Protein AF-A0A418KV05-F1 (afdb_monomer_lite)

Structure (mmCIF, N/CA/C/O backbone):
data_AF-A0A418KV05-F1
#
_entry.id   AF-A0A418KV05-F1
#
loop_
_atom_site.group_PDB
_atom_site.id
_atom_site.type_symbol
_atom_site.label_atom_id
_atom_site.label_alt_id
_atom_site.label_comp_id
_atom_site.label_asym_id
_atom_site.label_entity_id
_atom_site.label_seq_id
_atom_site.pdbx_PDB_ins_code
_atom_site.Cartn_x
_atom_site.Cartn_y
_atom_site.Cartn_z
_atom_site.occupancy
_atom_site.B_iso_or_equiv
_atom_site.auth_seq_id
_atom_site.auth_comp_id
_atom_site.auth_asym_id
_atom_site.auth_atom_id
_atom_site.pdbx_PDB_model_num
ATOM 1 N N . MET A 1 1 ? 29.800 4.108 -4.819 1.00 84.62 1 MET A N 1
ATOM 2 C CA . MET A 1 1 ? 28.382 4.478 -5.037 1.00 84.62 1 MET A CA 1
ATOM 3 C C . MET A 1 1 ? 27.829 5.097 -3.770 1.00 84.62 1 MET A C 1
ATOM 5 O O . MET A 1 1 ? 28.136 4.601 -2.691 1.00 84.62 1 MET A O 1
ATOM 9 N N . ILE A 1 2 ? 27.015 6.135 -3.916 1.00 89.31 2 ILE A N 1
ATOM 10 C CA . ILE A 1 2 ? 26.279 6.807 -2.840 1.00 89.31 2 ILE A CA 1
ATOM 11 C C . ILE A 1 2 ? 24.798 6.871 -3.204 1.00 89.31 2 ILE A C 1
ATOM 13 O O . ILE A 1 2 ? 24.457 6.965 -4.382 1.00 89.31 2 ILE A O 1
ATOM 17 N N . GLU A 1 3 ? 23.938 6.804 -2.195 1.00 90.06 3 GLU A N 1
ATOM 18 C CA . GLU A 1 3 ? 22.510 7.067 -2.353 1.00 90.06 3 GLU A CA 1
ATOM 19 C C . GLU A 1 3 ? 22.266 8.573 -2.437 1.00 90.06 3 GLU A C 1
ATOM 21 O O . GLU A 1 3 ? 22.828 9.343 -1.653 1.00 90.06 3 GLU A O 1
ATOM 26 N N . VAL A 1 4 ? 21.439 8.983 -3.394 1.00 88.75 4 VAL A N 1
ATOM 27 C CA . VAL A 1 4 ? 21.067 10.380 -3.616 1.00 88.75 4 VAL A CA 1
ATOM 28 C C . VAL A 1 4 ? 19.569 10.488 -3.923 1.00 88.75 4 VAL A C 1
ATOM 30 O O . VAL A 1 4 ? 18.970 9.518 -4.394 1.00 88.75 4 VAL A O 1
ATOM 33 N N . PRO A 1 5 ? 18.938 11.651 -3.689 1.00 87.44 5 PRO A N 1
ATOM 34 C CA . PRO A 1 5 ? 17.568 11.886 -4.137 1.00 87.44 5 PRO A CA 1
ATOM 35 C C . PRO A 1 5 ? 17.449 11.842 -5.672 1.00 87.44 5 PRO A C 1
ATOM 37 O O . PRO A 1 5 ? 18.425 12.053 -6.391 1.00 87.44 5 PRO A O 1
ATOM 40 N N . TRP A 1 6 ? 16.243 11.598 -6.195 1.00 87.31 6 TRP A N 1
ATOM 41 C CA . TRP A 1 6 ? 15.998 11.458 -7.642 1.00 87.31 6 TRP A CA 1
ATOM 42 C C . TRP A 1 6 ? 16.284 12.726 -8.460 1.00 87.31 6 TRP A C 1
ATOM 44 O O . TRP A 1 6 ? 16.585 12.638 -9.650 1.00 87.31 6 TRP A O 1
ATOM 54 N N . ASP A 1 7 ? 16.213 13.906 -7.844 1.00 87.88 7 ASP A N 1
ATOM 55 C CA . ASP A 1 7 ? 16.559 15.181 -8.486 1.00 87.88 7 ASP A CA 1
ATOM 56 C C . ASP A 1 7 ? 18.079 15.393 -8.635 1.00 87.88 7 ASP A C 1
ATOM 58 O O . ASP A 1 7 ? 18.511 16.295 -9.352 1.00 87.88 7 ASP A O 1
ATOM 62 N N . ALA A 1 8 ? 18.893 14.523 -8.030 1.00 89.81 8 ALA A N 1
ATOM 63 C CA . ALA A 1 8 ? 20.347 14.507 -8.138 1.00 89.81 8 ALA A CA 1
ATOM 64 C C . ALA A 1 8 ? 20.861 13.493 -9.182 1.00 89.81 8 ALA A C 1
ATOM 66 O O . ALA A 1 8 ? 22.011 13.049 -9.111 1.00 89.81 8 ALA A O 1
ATOM 67 N N . TYR A 1 9 ? 20.028 13.110 -10.160 1.00 90.25 9 TYR A N 1
ATOM 68 C CA . TYR A 1 9 ? 20.453 12.243 -11.261 1.00 90.25 9 TYR A CA 1
ATOM 69 C C . TYR A 1 9 ? 21.649 12.861 -12.017 1.00 90.25 9 TYR A C 1
ATOM 71 O O . TYR A 1 9 ? 21.607 14.035 -12.391 1.00 90.25 9 TYR A O 1
ATOM 79 N N . PRO A 1 10 ? 22.735 12.105 -12.278 1.00 88.19 10 PRO A N 1
ATOM 80 C CA . PRO A 1 10 ? 24.029 12.675 -12.662 1.00 88.19 10 PRO A CA 1
ATOM 81 C C . PRO A 1 10 ? 24.119 13.021 -14.156 1.00 88.19 10 PRO A C 1
ATOM 83 O O . PRO A 1 10 ? 25.196 13.340 -14.669 1.00 88.19 10 PRO A O 1
ATOM 86 N N . VAL A 1 11 ? 23.011 12.907 -14.892 1.00 86.69 11 VAL A N 1
ATOM 87 C CA . VAL A 1 11 ? 22.939 13.198 -16.323 1.00 86.69 11 VAL A CA 1
ATOM 88 C C . VAL A 1 11 ? 22.116 14.468 -16.517 1.00 86.69 11 VAL A C 1
ATOM 90 O O . VAL A 1 11 ? 20.891 14.414 -16.418 1.00 86.69 11 VAL A O 1
ATOM 93 N N . PRO A 1 12 ? 22.770 15.612 -16.789 1.00 84.06 12 PRO A N 1
ATOM 94 C CA . PRO A 1 12 ? 22.064 16.848 -17.092 1.00 84.06 12 PRO A CA 1
ATOM 95 C C . PRO A 1 12 ? 21.124 16.658 -18.284 1.00 84.06 12 PRO A C 1
ATOM 97 O O . PRO A 1 12 ? 21.474 15.959 -19.235 1.00 84.06 12 PRO A O 1
ATOM 100 N N . ASP A 1 13 ? 19.951 17.287 -18.219 1.00 86.56 13 ASP A N 1
ATOM 101 C CA . ASP A 1 13 ? 18.918 17.286 -19.267 1.00 86.56 13 ASP A CA 1
ATOM 102 C C . ASP A 1 13 ? 18.338 15.904 -19.631 1.00 86.56 13 ASP A C 1
ATOM 104 O O . ASP A 1 13 ? 17.541 15.795 -20.565 1.00 86.56 13 ASP A O 1
ATOM 108 N N . ALA A 1 14 ? 18.698 14.846 -18.899 1.00 90.19 14 ALA A N 1
ATOM 109 C CA . ALA A 1 14 ? 18.066 13.547 -19.060 1.00 90.19 14 ALA A CA 1
ATOM 110 C C . ALA A 1 14 ? 16.591 13.611 -18.634 1.00 90.19 14 ALA A C 1
ATOM 112 O O . ALA A 1 14 ? 16.254 14.292 -17.660 1.00 90.19 14 ALA A O 1
ATOM 113 N N . PRO A 1 15 ? 15.696 12.874 -19.310 1.00 93.75 15 PRO A N 1
ATOM 114 C CA . PRO A 1 15 ? 14.273 12.889 -18.985 1.00 93.75 15 PRO A CA 1
ATOM 115 C C . PRO A 1 15 ? 13.934 12.161 -17.671 1.00 93.75 15 PRO A C 1
ATOM 117 O O . PRO A 1 15 ? 12.770 12.136 -17.282 1.00 93.75 15 PRO A O 1
ATOM 120 N N . PHE A 1 16 ? 14.935 11.616 -16.970 1.00 92.44 16 PHE A N 1
ATOM 121 C CA . PHE A 1 16 ? 14.817 10.870 -15.719 1.00 92.44 16 PHE A CA 1
ATOM 122 C C . PHE A 1 16 ? 13.823 11.466 -14.718 1.00 92.44 16 PHE A C 1
ATOM 124 O O . PHE A 1 16 ? 12.821 10.832 -14.403 1.00 92.44 16 PHE A O 1
ATOM 131 N N . THR A 1 17 ? 14.062 12.691 -14.239 1.00 89.62 17 THR A N 1
ATOM 132 C CA . THR A 1 17 ? 13.217 13.301 -13.200 1.00 89.62 17 THR A CA 1
ATOM 133 C C . THR A 1 17 ? 11.808 13.594 -13.717 1.00 89.62 17 THR A C 1
ATOM 135 O O . THR A 1 17 ? 10.847 13.470 -12.968 1.00 89.62 17 THR A O 1
ATOM 138 N N . ALA A 1 18 ? 11.663 13.933 -15.003 1.00 92.00 18 ALA A N 1
ATOM 139 C CA . ALA A 1 18 ? 10.357 14.165 -15.620 1.00 92.00 18 ALA A CA 1
ATOM 140 C C . ALA A 1 18 ? 9.540 12.872 -15.786 1.00 92.00 18 ALA A C 1
ATOM 142 O O . ALA A 1 18 ? 8.314 12.924 -15.799 1.00 92.00 18 ALA A O 1
ATOM 143 N N . ASN A 1 19 ? 10.212 11.725 -15.894 1.00 93.25 19 ASN A N 1
ATOM 144 C CA . ASN A 1 19 ? 9.596 10.408 -16.015 1.00 93.25 19 ASN A CA 1
ATOM 145 C C . ASN A 1 19 ? 9.673 9.588 -14.718 1.00 93.25 19 ASN A C 1
ATOM 147 O O . ASN A 1 19 ? 9.482 8.373 -14.775 1.00 93.25 19 ASN A O 1
ATOM 151 N N . ALA A 1 20 ? 9.953 10.207 -13.565 1.00 89.88 20 ALA A N 1
ATOM 152 C CA . ALA A 1 20 ? 10.183 9.477 -12.319 1.00 89.88 20 ALA A CA 1
ATOM 153 C C . ALA A 1 20 ? 9.030 8.518 -11.986 1.00 89.88 20 ALA A C 1
ATOM 155 O O . ALA A 1 20 ? 9.256 7.331 -11.746 1.00 89.88 20 ALA A O 1
ATOM 156 N N . ASP A 1 21 ? 7.793 9.001 -12.110 1.00 90.38 21 ASP A N 1
ATOM 157 C CA . ASP A 1 21 ? 6.595 8.204 -11.846 1.00 90.38 21 ASP A CA 1
ATOM 158 C C . ASP A 1 21 ? 6.451 7.025 -12.812 1.00 90.38 21 ASP A C 1
ATOM 160 O O . ASP A 1 21 ? 6.024 5.944 -12.408 1.00 90.38 21 ASP A O 1
ATOM 164 N N . ARG A 1 22 ? 6.835 7.203 -14.082 1.00 93.81 22 ARG A N 1
ATOM 165 C CA . ARG A 1 22 ? 6.781 6.143 -15.102 1.00 93.81 22 ARG A CA 1
ATOM 166 C C . ARG A 1 22 ? 7.865 5.096 -14.885 1.00 93.81 22 ARG A C 1
ATOM 168 O O . ARG A 1 22 ? 7.607 3.915 -15.086 1.00 93.81 22 ARG A O 1
ATOM 175 N N . ILE A 1 23 ? 9.055 5.507 -14.439 1.00 93.81 23 ILE A N 1
ATOM 176 C CA . ILE A 1 23 ? 10.141 4.588 -14.070 1.00 93.81 23 ILE A CA 1
ATOM 177 C C . ILE A 1 23 ? 9.723 3.752 -12.858 1.00 93.81 23 ILE A C 1
ATOM 179 O O . ILE A 1 23 ? 9.877 2.535 -12.876 1.00 93.81 23 ILE A O 1
ATOM 183 N N . LEU A 1 24 ? 9.167 4.379 -11.818 1.00 89.88 24 LEU A N 1
ATOM 184 C CA . LEU A 1 24 ? 8.673 3.661 -10.640 1.00 89.88 24 LEU A CA 1
ATOM 185 C C . LEU A 1 24 ? 7.547 2.694 -10.995 1.00 89.88 24 LEU A C 1
ATOM 187 O O . LEU A 1 24 ? 7.541 1.569 -10.502 1.00 89.88 24 LEU A O 1
ATOM 191 N N . TRP A 1 25 ? 6.652 3.099 -11.897 1.00 92.75 25 TRP A N 1
ATOM 192 C CA . TRP A 1 25 ? 5.593 2.230 -12.397 1.00 92.75 25 TRP A CA 1
ATOM 193 C C . TRP A 1 25 ? 6.172 0.985 -13.076 1.00 92.75 25 TRP A C 1
ATOM 195 O O . TRP A 1 25 ? 5.771 -0.121 -12.724 1.00 92.75 25 TRP A O 1
ATOM 205 N N . VAL A 1 26 ? 7.180 1.145 -13.952 1.00 94.88 26 VAL A N 1
ATOM 206 C CA . VAL A 1 26 ? 7.884 0.015 -14.594 1.00 94.88 26 VAL A CA 1
ATOM 207 C C . VAL A 1 26 ? 8.450 -0.943 -13.553 1.00 94.88 26 VAL A C 1
ATOM 209 O O . VAL A 1 26 ? 8.294 -2.153 -13.685 1.00 94.88 26 VAL A O 1
ATOM 212 N N . LEU A 1 27 ? 9.100 -0.415 -12.514 1.00 91.62 27 LEU A N 1
ATOM 213 C CA . LEU A 1 27 ? 9.710 -1.253 -11.487 1.00 91.62 27 LEU A CA 1
ATOM 214 C C . LEU A 1 27 ? 8.677 -2.000 -10.630 1.00 91.62 27 LEU A C 1
ATOM 216 O O . LEU A 1 27 ? 9.014 -3.053 -10.109 1.00 91.62 27 LEU A O 1
ATOM 220 N N . GLN A 1 28 ? 7.459 -1.471 -10.467 1.00 88.62 28 GLN A N 1
ATOM 221 C CA . GLN A 1 28 ? 6.384 -2.094 -9.678 1.00 88.62 28 GLN A CA 1
ATOM 222 C C . GLN A 1 28 ? 5.517 -3.078 -10.476 1.00 88.62 28 GLN A C 1
ATOM 224 O O . GLN A 1 28 ? 4.873 -3.925 -9.866 1.00 88.62 28 GLN A O 1
ATOM 229 N N . HIS A 1 29 ? 5.493 -2.961 -11.806 1.00 92.00 29 HIS A N 1
ATOM 230 C CA . HIS A 1 29 ? 4.675 -3.786 -12.709 1.00 92.00 29 HIS A CA 1
ATOM 231 C C . HIS A 1 29 ? 5.519 -4.777 -13.523 1.00 92.00 29 HIS A C 1
ATOM 233 O O . HIS A 1 29 ? 5.083 -5.264 -14.565 1.00 92.00 29 HIS A O 1
ATOM 239 N N . SER A 1 30 ? 6.754 -5.034 -13.087 1.00 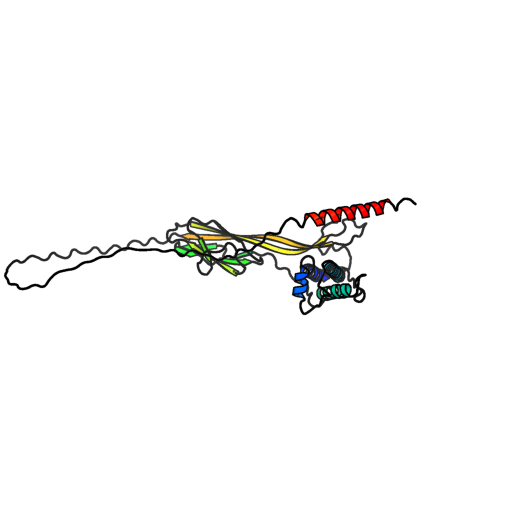94.50 30 SER A N 1
ATOM 240 C CA . SER A 1 30 ? 7.682 -5.919 -13.779 1.00 94.50 30 SER A CA 1
ATOM 241 C C . SER A 1 30 ? 8.658 -6.606 -12.823 1.00 94.50 30 SER A C 1
ATOM 243 O O . SER A 1 30 ? 8.684 -6.364 -11.614 1.00 94.50 30 SER A O 1
ATOM 245 N N . TYR A 1 31 ? 9.491 -7.480 -13.379 1.00 93.31 31 TYR A N 1
ATOM 246 C CA . TYR A 1 31 ? 10.460 -8.269 -12.633 1.00 93.31 31 TYR A CA 1
ATOM 247 C C . TYR A 1 31 ? 11.581 -7.391 -12.040 1.00 93.31 31 TYR A C 1
ATOM 249 O O . TYR A 1 31 ? 12.108 -6.519 -12.738 1.00 93.31 31 TYR A O 1
ATOM 257 N N . PRO A 1 32 ? 12.027 -7.628 -10.787 1.00 90.94 32 PRO A N 1
ATOM 258 C CA . PRO A 1 32 ? 11.665 -8.741 -9.898 1.00 90.94 32 PRO A CA 1
ATOM 259 C C . PRO A 1 32 ? 10.530 -8.449 -8.906 1.00 90.94 32 PRO A C 1
ATOM 261 O O . PRO A 1 32 ? 10.239 -9.310 -8.080 1.00 90.94 32 PRO A O 1
ATOM 264 N N . VAL A 1 33 ? 9.934 -7.252 -8.915 1.00 88.44 33 VAL A N 1
ATOM 265 C CA . VAL A 1 33 ? 8.868 -6.907 -7.954 1.00 88.44 33 VAL A CA 1
ATOM 266 C C . VAL A 1 33 ? 7.607 -7.717 -8.247 1.00 88.44 33 VAL A C 1
ATOM 268 O O . VAL A 1 33 ? 7.001 -8.264 -7.332 1.00 88.44 33 VAL A O 1
ATOM 271 N N . THR A 1 34 ? 7.259 -7.845 -9.525 1.00 90.75 34 THR A N 1
ATOM 272 C CA . THR A 1 34 ? 6.216 -8.747 -10.017 1.00 90.75 34 THR A CA 1
ATOM 273 C C . THR A 1 34 ? 6.871 -10.014 -10.566 1.00 90.75 34 THR A C 1
ATOM 275 O O . THR A 1 34 ? 7.841 -9.936 -11.325 1.00 90.75 34 THR A O 1
ATOM 278 N N . SER A 1 35 ? 6.373 -11.194 -10.183 1.00 95.12 35 SER A N 1
ATOM 279 C CA . SER A 1 35 ? 6.900 -12.458 -10.713 1.00 95.12 35 SER A CA 1
ATOM 280 C C . SER A 1 35 ? 6.558 -12.613 -12.199 1.00 95.12 35 SER A C 1
ATOM 282 O O . SER A 1 35 ? 5.593 -12.018 -12.676 1.00 95.12 35 SER A O 1
ATOM 284 N N . THR A 1 36 ? 7.311 -13.422 -12.951 1.00 96.75 36 THR A N 1
ATOM 285 C CA . THR A 1 36 ? 7.002 -13.639 -14.378 1.00 96.75 36 THR A CA 1
ATOM 286 C C . THR A 1 36 ? 5.608 -14.231 -14.580 1.00 96.75 36 THR A C 1
ATOM 288 O O . THR A 1 36 ? 4.895 -13.777 -15.464 1.00 96.75 36 THR A O 1
ATOM 291 N N . ALA A 1 37 ? 5.177 -15.144 -13.706 1.00 96.25 37 ALA A N 1
ATOM 292 C CA . ALA A 1 37 ? 3.834 -15.721 -13.743 1.00 96.25 37 ALA A CA 1
ATOM 293 C C . ALA A 1 37 ? 2.730 -14.679 -13.488 1.00 96.25 37 ALA A C 1
ATOM 295 O O . ALA A 1 37 ? 1.690 -14.709 -14.142 1.00 96.25 37 ALA A O 1
ATOM 296 N N . ASP A 1 38 ? 2.952 -13.739 -12.564 1.00 95.69 38 ASP A N 1
ATOM 297 C CA . ASP A 1 38 ? 1.989 -12.664 -12.297 1.00 95.69 38 ASP A CA 1
ATOM 298 C C . ASP A 1 38 ? 1.942 -11.655 -13.454 1.00 95.69 38 ASP A C 1
ATOM 300 O O . ASP A 1 38 ? 0.867 -11.161 -13.789 1.00 95.69 38 ASP A O 1
ATOM 304 N N . ILE A 1 39 ? 3.082 -11.382 -14.104 1.00 96.12 39 ILE A N 1
ATOM 305 C CA . ILE A 1 39 ? 3.146 -10.554 -15.321 1.00 96.12 39 ILE A CA 1
ATOM 306 C C . ILE A 1 39 ? 2.359 -11.223 -16.453 1.00 96.12 39 ILE A C 1
ATOM 308 O O . ILE A 1 39 ? 1.536 -10.572 -17.093 1.00 96.12 39 ILE A O 1
ATOM 312 N N . GLU A 1 40 ? 2.570 -12.519 -16.689 1.00 95.94 40 GLU A N 1
ATOM 313 C CA . GLU A 1 40 ? 1.816 -13.283 -17.690 1.00 95.94 40 GLU A CA 1
ATOM 314 C C . GLU A 1 40 ? 0.316 -13.267 -17.401 1.00 95.94 40 GLU A C 1
ATOM 316 O O . GLU A 1 40 ? -0.482 -13.020 -18.302 1.00 95.94 40 GLU A O 1
ATOM 321 N N . ALA A 1 41 ? -0.074 -13.484 -16.143 1.00 95.00 41 ALA A N 1
ATOM 322 C CA . ALA A 1 41 ? -1.472 -13.460 -15.734 1.00 95.00 41 ALA A CA 1
ATOM 323 C C . ALA A 1 41 ? -2.108 -12.073 -15.918 1.00 95.00 41 ALA A C 1
ATOM 325 O O . ALA A 1 41 ? -3.254 -11.978 -16.355 1.00 95.00 41 ALA A O 1
ATOM 326 N N . ALA A 1 42 ? -1.375 -10.997 -15.615 1.00 91.88 42 ALA A N 1
ATOM 327 C CA . ALA A 1 42 ? -1.844 -9.625 -15.804 1.00 91.88 42 ALA A CA 1
ATOM 328 C C . ALA A 1 42 ? -2.015 -9.252 -17.286 1.00 91.88 42 ALA A C 1
ATOM 330 O O . ALA A 1 42 ? -2.842 -8.402 -17.614 1.00 91.88 42 ALA A O 1
ATOM 331 N N . LEU A 1 43 ? -1.247 -9.889 -18.172 1.00 93.81 43 LEU A N 1
ATOM 332 C CA . LEU A 1 43 ? -1.242 -9.625 -19.610 1.00 93.81 43 LEU A CA 1
ATOM 333 C C . LEU A 1 43 ? -2.016 -10.660 -20.434 1.00 93.81 43 LEU A C 1
ATOM 335 O O . LEU A 1 43 ? -2.019 -10.576 -21.668 1.00 93.81 43 LEU A O 1
ATOM 339 N N . ASP A 1 44 ? -2.701 -11.601 -19.782 1.00 92.56 44 ASP A N 1
ATOM 340 C CA . ASP A 1 44 ? -3.480 -12.631 -20.460 1.00 92.56 44 ASP A CA 1
ATOM 341 C C . ASP A 1 44 ? -4.544 -12.007 -21.379 1.00 92.56 44 ASP A C 1
ATOM 343 O O . ASP A 1 44 ? -5.314 -11.119 -21.003 1.00 92.56 44 ASP A O 1
ATOM 347 N N . GLY A 1 45 ? -4.560 -12.449 -22.635 1.00 86.31 45 GLY A N 1
ATOM 348 C CA . GLY A 1 45 ? -5.437 -11.912 -23.678 1.00 86.31 45 GLY A CA 1
ATOM 349 C C . GLY A 1 45 ? -5.048 -10.536 -24.240 1.00 86.31 45 GLY A C 1
ATOM 350 O O . GLY A 1 45 ? -5.685 -10.095 -25.200 1.00 86.31 45 GLY A O 1
ATOM 351 N N . VAL A 1 46 ? -4.011 -9.881 -23.703 1.00 86.31 46 VAL A N 1
ATOM 352 C CA . VAL A 1 46 ? -3.452 -8.614 -24.215 1.00 86.31 46 VAL A CA 1
ATOM 353 C C . VAL A 1 46 ? -2.152 -8.869 -24.973 1.00 86.31 46 VAL A C 1
ATOM 355 O O . VAL A 1 46 ? -1.987 -8.398 -26.099 1.00 86.31 46 VAL A O 1
ATOM 358 N N . VAL A 1 47 ? -1.257 -9.657 -24.378 1.00 85.81 47 VAL A N 1
ATOM 359 C CA . VAL A 1 47 ? 0.043 -10.038 -24.934 1.00 85.81 47 VAL A CA 1
ATOM 360 C C . VAL A 1 47 ? 0.128 -11.560 -25.017 1.00 85.81 47 VAL A C 1
ATOM 362 O O . VAL A 1 47 ? -0.354 -12.267 -24.137 1.00 85.81 47 VAL A O 1
ATOM 365 N N . ALA A 1 48 ? 0.738 -12.075 -26.084 1.00 86.25 48 ALA A N 1
ATOM 366 C CA . ALA A 1 48 ? 1.059 -13.492 -26.211 1.00 86.25 48 ALA A CA 1
ATOM 367 C C . ALA A 1 48 ? 2.576 -13.675 -26.104 1.00 86.25 48 ALA A C 1
ATOM 369 O O . ALA A 1 48 ? 3.302 -13.162 -26.955 1.00 86.25 48 ALA A O 1
ATOM 370 N N . PHE A 1 49 ? 3.015 -14.406 -25.079 1.00 93.12 49 PHE A N 1
ATOM 371 C CA . PHE A 1 49 ? 4.409 -14.812 -24.894 1.00 93.12 49 PHE A CA 1
ATOM 372 C C . PHE A 1 49 ? 4.662 -16.191 -25.519 1.00 93.12 49 PHE A C 1
ATOM 374 O O . PHE A 1 49 ? 3.772 -17.050 -25.533 1.00 93.12 49 PHE A O 1
ATOM 381 N N . ASN A 1 50 ? 5.862 -16.411 -26.046 1.00 89.81 50 ASN A N 1
ATOM 382 C CA . ASN A 1 50 ? 6.261 -17.637 -26.724 1.00 89.81 50 ASN A CA 1
ATOM 383 C C . ASN A 1 50 ? 6.831 -18.626 -25.702 1.00 89.81 50 ASN A C 1
ATOM 385 O O . ASN A 1 50 ? 7.940 -18.474 -25.217 1.00 89.81 50 ASN A O 1
ATOM 389 N N . ASP A 1 51 ? 6.054 -19.663 -25.375 1.00 88.50 51 ASP A N 1
ATOM 390 C CA . ASP A 1 51 ? 6.378 -20.640 -24.318 1.00 88.50 51 ASP A CA 1
ATOM 391 C C . ASP A 1 51 ? 6.495 -20.040 -22.899 1.00 88.50 51 ASP A C 1
ATOM 393 O O . ASP A 1 51 ? 6.957 -20.704 -21.966 1.00 88.50 51 ASP A O 1
ATOM 397 N N . GLY A 1 52 ? 5.969 -18.827 -22.732 1.00 92.62 52 GLY A N 1
ATOM 398 C CA . GLY A 1 52 ? 5.932 -18.084 -21.483 1.00 92.62 52 GLY A CA 1
ATOM 399 C C . GLY A 1 52 ? 7.129 -17.156 -21.288 1.00 92.62 52 GLY A C 1
ATOM 400 O O . GLY A 1 52 ? 8.146 -17.263 -21.958 1.00 92.62 52 GLY A O 1
ATOM 401 N N . LEU A 1 53 ? 7.003 -16.227 -20.349 1.00 96.75 53 LEU A N 1
ATOM 402 C CA . LEU A 1 53 ? 7.987 -15.194 -20.074 1.00 96.75 53 LEU A CA 1
ATOM 403 C C . LEU A 1 53 ? 9.078 -15.714 -19.128 1.00 96.75 53 LEU A C 1
ATOM 405 O O . LEU A 1 53 ? 8.842 -15.971 -17.941 1.00 96.75 53 LEU A O 1
ATOM 409 N N . SER A 1 54 ? 10.313 -15.809 -19.616 1.00 96.69 54 SER A N 1
ATOM 410 C CA . SER A 1 54 ? 11.465 -16.122 -18.772 1.00 96.69 54 SER A CA 1
ATOM 411 C C . SER A 1 54 ? 11.936 -14.912 -17.954 1.00 96.69 54 SER A C 1
ATOM 413 O O . SER A 1 54 ? 11.745 -13.751 -18.320 1.00 96.69 54 SER A O 1
ATOM 415 N N . GLU A 1 55 ? 12.651 -15.168 -16.852 1.00 96.69 55 GLU A N 1
ATOM 416 C CA . GLU A 1 55 ? 13.253 -14.091 -16.049 1.00 96.69 55 GLU A CA 1
ATOM 417 C C . GLU A 1 55 ? 14.237 -13.237 -16.864 1.00 96.69 55 GLU A C 1
ATOM 419 O O . GLU A 1 55 ? 14.334 -12.033 -16.656 1.00 96.69 55 GLU A O 1
ATOM 424 N N . GLN A 1 56 ? 14.974 -13.839 -17.803 1.00 95.50 56 GLN A N 1
ATOM 425 C CA . GLN A 1 56 ? 15.955 -13.118 -18.620 1.00 95.50 56 GLN A CA 1
ATOM 426 C C . GLN A 1 56 ? 15.275 -12.159 -19.599 1.00 95.50 56 GLN A C 1
ATOM 428 O O . GLN A 1 56 ? 15.735 -11.024 -19.757 1.00 95.50 56 GLN A O 1
ATOM 433 N N . GLU A 1 57 ? 14.164 -12.578 -20.204 1.00 96.62 57 GLU A N 1
ATOM 434 C CA . GLU A 1 57 ? 13.340 -11.715 -21.054 1.00 96.62 57 GLU A CA 1
ATOM 435 C C . GLU A 1 57 ? 12.722 -10.584 -20.230 1.00 96.62 57 GLU A C 1
ATOM 437 O O . GLU A 1 57 ? 12.856 -9.413 -20.592 1.00 96.62 57 GLU A O 1
ATOM 442 N N . ALA A 1 58 ? 12.162 -10.909 -19.060 1.00 97.12 58 ALA A N 1
ATOM 443 C CA . ALA A 1 58 ? 11.577 -9.928 -18.154 1.00 97.12 58 ALA A CA 1
ATOM 444 C C . ALA A 1 58 ? 12.597 -8.880 -17.678 1.00 97.12 58 ALA A C 1
ATOM 446 O O . ALA A 1 58 ? 12.329 -7.678 -17.740 1.00 97.12 58 ALA A O 1
ATOM 447 N N . ILE A 1 59 ? 13.797 -9.304 -17.264 1.00 95.81 59 ILE A N 1
ATOM 448 C CA . ILE A 1 59 ? 14.896 -8.402 -16.881 1.00 95.81 59 ILE A CA 1
ATOM 449 C C . ILE A 1 59 ? 15.282 -7.501 -18.057 1.00 95.81 59 ILE A C 1
ATOM 451 O O . ILE A 1 59 ? 15.466 -6.296 -17.873 1.00 95.81 59 ILE A O 1
ATOM 455 N N . THR A 1 60 ? 15.393 -8.066 -19.262 1.00 95.94 60 THR A N 1
ATOM 456 C CA . THR A 1 60 ? 15.802 -7.320 -20.460 1.00 95.94 60 THR A CA 1
ATOM 457 C C . THR A 1 60 ? 14.778 -6.244 -20.816 1.00 95.94 60 THR A C 1
ATOM 459 O O . THR A 1 60 ? 15.151 -5.080 -20.984 1.00 95.94 60 THR A O 1
ATOM 462 N N . ALA A 1 61 ? 13.493 -6.600 -20.859 1.00 96.88 61 ALA A N 1
ATOM 463 C CA . ALA A 1 61 ? 12.406 -5.669 -21.143 1.00 96.88 61 ALA A CA 1
ATOM 464 C C . ALA A 1 61 ? 12.298 -4.573 -20.073 1.00 96.88 61 ALA A C 1
ATOM 466 O O . ALA A 1 61 ? 12.218 -3.390 -20.407 1.00 96.88 61 ALA A O 1
ATOM 467 N N . THR A 1 62 ? 12.385 -4.945 -18.790 1.00 96.38 62 THR A N 1
ATOM 468 C CA . THR A 1 62 ? 12.342 -3.998 -17.661 1.00 96.38 62 THR A CA 1
ATOM 469 C C . THR A 1 62 ? 13.484 -2.997 -17.745 1.00 96.38 62 THR A C 1
ATOM 471 O O . THR A 1 62 ? 13.269 -1.789 -17.660 1.00 96.38 62 THR A O 1
ATOM 474 N N . GLN A 1 63 ? 14.711 -3.478 -17.959 1.00 95.00 63 GLN A N 1
ATOM 475 C CA . GLN A 1 63 ? 15.878 -2.608 -18.033 1.00 95.00 63 GLN A CA 1
ATOM 476 C C . GLN A 1 63 ? 15.807 -1.669 -19.242 1.00 95.00 63 GLN A C 1
ATOM 478 O O . GLN A 1 63 ? 16.137 -0.487 -19.112 1.00 95.00 63 GLN A O 1
ATOM 483 N N . ALA A 1 64 ? 15.352 -2.168 -20.394 1.00 96.25 64 ALA A N 1
ATOM 484 C CA . ALA A 1 64 ? 15.146 -1.355 -21.585 1.00 96.25 64 ALA A CA 1
ATOM 485 C C . ALA A 1 64 ? 14.057 -0.290 -21.373 1.00 96.25 64 ALA A C 1
ATOM 487 O O . ALA A 1 64 ? 14.254 0.863 -21.758 1.00 96.25 64 ALA A O 1
ATOM 488 N N . ALA A 1 65 ? 12.947 -0.637 -20.715 1.00 97.00 65 ALA A N 1
ATOM 489 C CA . ALA A 1 65 ? 11.875 0.301 -20.384 1.00 97.00 65 ALA A CA 1
ATOM 490 C C . ALA A 1 65 ? 12.363 1.402 -19.429 1.00 97.00 65 ALA A C 1
ATOM 492 O O . ALA A 1 65 ? 12.120 2.585 -19.676 1.00 97.00 65 ALA A O 1
ATOM 493 N N . VAL A 1 66 ? 13.138 1.039 -18.399 1.00 95.12 66 VAL A N 1
ATOM 494 C CA . VAL A 1 66 ? 13.798 2.010 -17.513 1.00 95.12 66 VAL A CA 1
ATOM 495 C C . VAL A 1 66 ? 14.696 2.948 -18.319 1.00 95.12 66 VAL A C 1
ATOM 497 O O . VAL A 1 66 ? 14.542 4.156 -18.188 1.00 95.12 66 VAL A O 1
ATOM 500 N N . TRP A 1 67 ? 15.566 2.431 -19.197 1.00 94.12 67 TRP A N 1
ATOM 501 C CA . TRP A 1 67 ? 16.461 3.260 -20.023 1.00 94.12 67 TRP A CA 1
ATOM 502 C C . TRP A 1 67 ? 15.735 4.171 -21.017 1.00 94.12 67 TRP A C 1
ATOM 504 O O . TRP A 1 67 ? 16.197 5.285 -21.283 1.00 94.12 67 TRP A O 1
ATOM 514 N N . SER A 1 68 ? 14.589 3.734 -21.538 1.00 95.44 68 SER A N 1
ATOM 515 C CA . SER A 1 68 ? 13.727 4.566 -22.380 1.00 95.44 68 SER A CA 1
ATOM 516 C C . SER A 1 68 ? 13.252 5.810 -21.623 1.00 95.44 68 SER A C 1
ATOM 518 O O . SER A 1 68 ? 13.324 6.925 -22.143 1.00 95.44 68 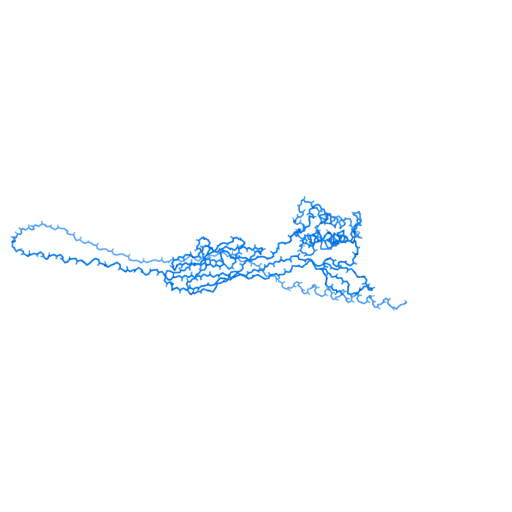SER A O 1
ATOM 520 N N . PHE A 1 69 ? 12.872 5.655 -20.352 1.00 95.25 69 PHE A N 1
ATOM 521 C CA . PHE A 1 69 ? 12.420 6.768 -19.519 1.00 95.25 69 PHE A CA 1
ATOM 522 C C . PHE A 1 69 ? 13.533 7.564 -18.840 1.00 95.25 69 PHE A C 1
ATOM 524 O O . PHE A 1 69 ? 13.373 8.776 -18.680 1.00 95.25 69 PHE A O 1
ATOM 531 N N . SER A 1 70 ? 14.636 6.926 -18.442 1.00 93.12 70 SER A N 1
ATOM 532 C CA . SER A 1 70 ? 15.744 7.581 -17.744 1.00 93.12 70 SER A CA 1
ATOM 533 C C . SER A 1 70 ? 16.649 8.356 -18.689 1.00 93.12 70 SER A C 1
ATOM 535 O O . SER A 1 70 ? 17.031 9.480 -18.376 1.00 93.12 70 SER A O 1
ATOM 537 N N . ASP A 1 71 ? 16.968 7.779 -19.849 1.00 91.19 71 ASP A N 1
ATOM 538 C CA . ASP A 1 71 ? 18.045 8.245 -20.728 1.00 91.19 71 ASP A CA 1
ATOM 539 C C . ASP A 1 71 ? 17.586 8.475 -22.184 1.00 91.19 71 ASP A C 1
ATOM 541 O O . ASP A 1 71 ? 18.413 8.776 -23.046 1.00 91.19 71 ASP A O 1
ATOM 545 N N . ALA A 1 72 ? 16.280 8.361 -22.471 1.00 91.50 72 ALA A N 1
ATOM 546 C CA . ALA A 1 72 ? 15.704 8.444 -23.823 1.00 91.50 72 ALA A CA 1
ATOM 547 C C . ALA A 1 72 ? 16.290 7.419 -24.816 1.00 91.50 72 ALA A C 1
ATOM 549 O O . ALA A 1 72 ? 16.346 7.667 -26.026 1.00 91.50 72 ALA A O 1
ATOM 550 N N . VAL A 1 73 ? 16.747 6.268 -24.315 1.00 90.00 73 VAL A N 1
ATOM 551 C CA . VAL A 1 73 ? 17.295 5.195 -25.150 1.00 90.00 73 VAL A CA 1
ATOM 552 C C . VAL A 1 73 ? 16.153 4.455 -25.835 1.00 90.00 73 VAL A C 1
ATOM 554 O O . VAL A 1 73 ? 15.285 3.891 -25.178 1.00 90.00 73 VAL A O 1
ATOM 557 N N . GLN A 1 74 ? 16.176 4.418 -27.165 1.00 88.44 74 GLN A N 1
ATOM 558 C CA . GLN A 1 74 ? 15.213 3.655 -27.957 1.00 88.44 74 GLN A CA 1
ATOM 559 C C . GLN A 1 74 ? 15.876 2.364 -28.454 1.00 88.44 74 GLN A C 1
ATOM 561 O O . GLN A 1 74 ? 16.827 2.451 -29.240 1.00 88.44 74 GLN A O 1
ATOM 566 N N . PRO A 1 75 ? 15.430 1.181 -27.991 1.00 88.62 75 PRO A N 1
ATOM 567 C CA . PRO A 1 75 ? 15.926 -0.088 -28.507 1.00 88.62 75 PRO A CA 1
ATOM 568 C C . PRO A 1 75 ? 15.483 -0.292 -29.961 1.00 88.62 75 PRO A C 1
ATOM 570 O O . PRO A 1 75 ? 14.505 0.298 -30.425 1.00 88.62 75 PRO A O 1
ATOM 573 N N . ASN A 1 76 ? 16.208 -1.137 -30.693 1.00 88.94 76 ASN A N 1
ATOM 574 C CA . ASN A 1 76 ? 15.769 -1.572 -32.012 1.00 88.94 76 ASN A CA 1
ATOM 575 C C . ASN A 1 76 ? 14.680 -2.640 -31.845 1.00 88.94 76 ASN A C 1
ATOM 577 O O . ASN A 1 76 ? 14.981 -3.760 -31.459 1.00 88.94 76 ASN A O 1
ATOM 581 N N . LEU A 1 77 ? 13.423 -2.299 -32.129 1.00 85.38 77 LEU A N 1
ATOM 582 C CA . LEU A 1 77 ? 12.290 -3.215 -31.933 1.00 85.38 77 LEU A CA 1
ATOM 583 C C . LEU A 1 77 ? 12.250 -4.379 -32.940 1.00 85.38 77 LEU A C 1
ATOM 585 O O . LEU A 1 77 ? 11.493 -5.328 -32.740 1.00 85.38 77 LEU A O 1
ATOM 589 N N . ASP A 1 78 ? 13.039 -4.300 -34.013 1.00 83.12 78 ASP A N 1
ATOM 590 C CA . ASP A 1 78 ? 13.158 -5.358 -35.024 1.00 83.12 78 ASP A CA 1
ATOM 591 C C . ASP A 1 78 ? 14.288 -6.363 -34.717 1.00 83.12 78 ASP A C 1
ATOM 593 O O . ASP A 1 78 ? 14.368 -7.393 -35.377 1.00 83.12 78 ASP A O 1
ATOM 597 N N . ASP A 1 79 ? 15.183 -6.032 -33.781 1.00 86.06 79 ASP A N 1
ATOM 598 C CA . ASP A 1 79 ? 16.372 -6.812 -33.386 1.00 86.06 79 ASP A CA 1
ATOM 599 C C . ASP A 1 79 ? 16.735 -6.376 -31.958 1.00 86.06 79 ASP A C 1
ATOM 601 O O . ASP A 1 79 ? 17.617 -5.533 -31.739 1.00 86.06 79 ASP A O 1
ATOM 605 N N . PHE A 1 80 ? 15.913 -6.818 -31.003 1.00 85.06 80 PHE A N 1
ATOM 606 C CA . PHE A 1 80 ? 15.913 -6.294 -29.634 1.00 85.06 80 PHE A CA 1
ATOM 607 C C . PHE A 1 80 ? 17.047 -6.920 -28.822 1.00 85.06 80 PHE A C 1
ATOM 609 O O . PHE A 1 80 ? 17.741 -6.234 -28.062 1.00 85.06 80 PHE A O 1
ATOM 616 N N . THR A 1 81 ? 17.259 -8.223 -28.996 1.00 88.00 81 THR A N 1
ATOM 617 C CA . THR A 1 81 ? 18.321 -8.996 -28.356 1.00 88.00 81 THR A CA 1
ATOM 618 C C . THR A 1 81 ? 19.275 -9.567 -29.408 1.00 88.00 81 THR A C 1
ATOM 620 O O . THR A 1 81 ? 19.120 -9.357 -30.600 1.00 88.00 81 THR A O 1
ATOM 623 N N . ARG A 1 82 ? 20.340 -10.259 -28.978 1.00 86.88 82 ARG A N 1
ATOM 624 C CA . ARG A 1 82 ? 21.220 -11.009 -29.901 1.00 86.88 82 ARG A CA 1
ATOM 625 C C . ARG A 1 82 ? 20.835 -12.486 -30.009 1.00 86.88 82 ARG A C 1
ATOM 627 O O . ARG A 1 82 ? 21.648 -13.278 -30.489 1.00 86.88 82 ARG A O 1
ATOM 634 N N . GLU A 1 83 ? 19.672 -12.845 -29.478 1.00 86.06 83 GLU A N 1
ATOM 635 C CA . GLU A 1 83 ? 19.187 -14.217 -29.402 1.00 86.06 83 GLU A CA 1
ATOM 636 C C . GLU A 1 83 ? 18.318 -14.538 -30.632 1.00 86.06 83 GLU A C 1
ATOM 638 O O . GLU A 1 83 ? 18.726 -14.250 -31.759 1.00 86.06 83 GLU A O 1
ATOM 643 N N . GLY A 1 84 ? 17.181 -15.214 -30.448 1.00 88.06 84 GLY A N 1
ATOM 644 C CA . GLY A 1 84 ? 16.271 -15.606 -31.527 1.00 88.06 84 GLY A CA 1
ATOM 645 C C . GLY A 1 84 ? 14.982 -14.785 -31.562 1.00 88.06 84 GLY A C 1
ATOM 646 O O . GLY A 1 84 ? 14.629 -14.131 -30.585 1.00 88.06 84 GLY A O 1
ATOM 647 N N . ASP A 1 85 ? 14.257 -14.892 -32.677 1.00 89.06 85 ASP A N 1
ATOM 648 C CA . ASP A 1 85 ? 13.035 -14.121 -32.954 1.00 89.06 85 ASP A CA 1
ATOM 649 C C . ASP A 1 85 ? 11.946 -14.261 -31.869 1.00 89.06 85 ASP A C 1
ATOM 651 O O . ASP A 1 85 ? 11.230 -13.297 -31.602 1.00 89.06 85 ASP A O 1
ATOM 655 N N . ASP A 1 86 ? 11.830 -15.433 -31.233 1.00 91.06 86 ASP A N 1
ATOM 656 C CA . ASP A 1 86 ? 10.844 -15.684 -30.169 1.00 91.06 86 ASP A CA 1
ATOM 657 C C . ASP A 1 86 ? 11.176 -14.876 -28.898 1.00 91.06 86 ASP A C 1
ATOM 659 O O . ASP A 1 86 ? 10.311 -14.200 -28.343 1.00 91.06 86 ASP A O 1
ATOM 663 N N . VAL A 1 87 ? 12.460 -14.845 -28.511 1.00 92.88 87 VAL A N 1
ATOM 664 C CA . VAL A 1 87 ? 12.967 -14.047 -27.377 1.00 92.88 87 VAL A CA 1
ATOM 665 C C . VAL A 1 87 ? 12.752 -12.559 -27.646 1.00 92.88 87 VAL A C 1
ATOM 667 O O . VAL A 1 87 ? 12.296 -11.809 -26.784 1.00 92.88 87 VAL A O 1
ATOM 670 N N . ASP A 1 88 ? 13.049 -12.119 -28.869 1.00 92.50 88 ASP A N 1
ATOM 671 C CA . ASP A 1 88 ? 12.836 -10.736 -29.288 1.00 92.50 88 ASP A CA 1
ATOM 672 C C . ASP A 1 88 ? 11.360 -10.340 -29.245 1.00 92.50 88 ASP A C 1
ATOM 674 O O . ASP A 1 88 ? 11.036 -9.220 -28.843 1.00 92.50 88 ASP A O 1
ATOM 678 N N . ALA A 1 89 ? 10.458 -11.244 -29.638 1.00 93.25 89 ALA A N 1
ATOM 679 C CA . ALA A 1 89 ? 9.025 -11.002 -29.589 1.00 93.25 89 ALA A CA 1
ATOM 680 C C . ALA A 1 89 ? 8.530 -10.812 -28.150 1.00 93.25 89 ALA A C 1
ATOM 682 O O . ALA A 1 89 ? 7.797 -9.852 -27.901 1.00 93.25 89 ALA A O 1
ATOM 683 N N . ASP A 1 90 ? 8.975 -11.651 -27.216 1.00 95.31 90 ASP A N 1
ATOM 684 C CA . ASP A 1 90 ? 8.547 -11.607 -25.815 1.00 95.31 90 ASP A CA 1
ATOM 685 C C . ASP A 1 90 ? 9.103 -10.385 -25.084 1.00 95.31 90 ASP A C 1
ATOM 687 O O . ASP A 1 90 ? 8.360 -9.649 -24.424 1.00 95.31 90 ASP A O 1
ATOM 691 N N . VAL A 1 91 ? 10.397 -10.096 -25.275 1.00 96.44 91 VAL A N 1
ATOM 692 C CA . VAL A 1 91 ? 11.036 -8.890 -24.731 1.00 96.44 91 VAL A CA 1
ATOM 693 C C . VAL A 1 91 ? 10.364 -7.634 -25.270 1.00 96.44 91 VAL A C 1
ATOM 695 O O . VAL A 1 91 ? 10.058 -6.724 -24.496 1.00 96.44 91 VAL A O 1
ATOM 698 N N . ARG A 1 92 ? 10.115 -7.571 -26.585 1.00 95.31 92 ARG A N 1
ATOM 699 C CA . ARG A 1 92 ? 9.427 -6.434 -27.200 1.00 95.31 92 ARG A CA 1
ATOM 700 C C . ARG A 1 92 ? 8.029 -6.271 -26.628 1.00 95.31 92 ARG A C 1
ATOM 702 O O . ARG A 1 92 ? 7.659 -5.151 -26.296 1.00 95.31 92 ARG A O 1
ATOM 709 N N . ALA A 1 93 ? 7.264 -7.350 -26.508 1.00 95.06 93 ALA A N 1
ATOM 710 C CA . ALA A 1 93 ? 5.879 -7.253 -26.081 1.00 95.06 93 ALA A CA 1
ATOM 711 C C . ALA A 1 93 ? 5.754 -6.750 -24.635 1.00 95.06 93 ALA A C 1
ATOM 713 O O . ALA A 1 93 ? 4.957 -5.851 -24.363 1.00 95.06 93 ALA A O 1
ATOM 714 N N . LEU A 1 94 ? 6.607 -7.235 -23.724 1.00 96.81 94 LEU A N 1
ATOM 715 C CA . LEU A 1 94 ? 6.668 -6.685 -22.370 1.00 96.81 94 LEU A CA 1
ATOM 716 C C . LEU A 1 94 ? 7.187 -5.238 -22.367 1.00 96.81 94 LEU A C 1
ATOM 718 O O . LEU A 1 94 ? 6.634 -4.392 -21.672 1.00 96.81 94 LEU A O 1
ATOM 722 N N . PHE A 1 95 ? 8.213 -4.910 -23.157 1.00 97.06 95 PHE A N 1
ATOM 723 C CA . PHE A 1 95 ? 8.719 -3.537 -23.269 1.00 97.06 95 PHE A CA 1
ATOM 724 C C . PHE A 1 95 ? 7.641 -2.552 -23.756 1.00 97.06 95 PHE A C 1
ATOM 726 O O . PHE A 1 95 ? 7.521 -1.449 -23.217 1.00 97.06 95 PHE A O 1
ATOM 733 N N . GLU A 1 96 ? 6.849 -2.934 -24.758 1.00 95.19 96 GLU A N 1
ATOM 734 C CA . GLU A 1 96 ? 5.763 -2.118 -25.307 1.00 95.19 96 GLU A CA 1
ATOM 735 C C . GLU A 1 96 ? 4.641 -1.918 -24.290 1.00 95.19 96 GLU A C 1
ATOM 737 O O . GLU A 1 96 ? 4.177 -0.790 -24.131 1.00 95.19 96 GLU A O 1
ATOM 742 N N . TYR A 1 97 ? 4.268 -2.955 -23.536 1.00 95.50 97 TYR A N 1
ATOM 743 C CA . TYR A 1 97 ? 3.354 -2.807 -22.401 1.00 95.50 97 TYR A CA 1
ATOM 744 C C . TYR A 1 97 ? 3.909 -1.819 -21.364 1.00 95.50 97 TYR A C 1
ATOM 746 O O . TYR A 1 97 ? 3.247 -0.849 -20.995 1.00 95.50 97 TYR A O 1
ATOM 754 N N . LEU A 1 98 ? 5.170 -2.001 -20.957 1.00 96.25 98 LEU A N 1
ATOM 755 C CA . LEU A 1 98 ? 5.796 -1.190 -19.913 1.00 96.25 98 LEU A CA 1
ATOM 756 C C . LEU A 1 98 ? 5.987 0.281 -20.301 1.00 96.25 98 LEU A C 1
ATOM 758 O O . LEU A 1 98 ? 6.066 1.149 -19.428 1.00 96.25 98 LEU A O 1
ATOM 762 N N . THR A 1 99 ? 6.099 0.576 -21.596 1.00 96.38 99 THR A N 1
ATOM 763 C CA . THR A 1 99 ? 6.332 1.935 -22.110 1.00 96.38 99 THR A CA 1
ATOM 764 C C . THR A 1 99 ? 5.101 2.578 -22.754 1.00 96.38 99 THR A C 1
ATOM 766 O O . THR A 1 99 ? 5.120 3.783 -23.041 1.00 96.38 99 THR A O 1
ATOM 769 N N . GLY A 1 100 ? 4.040 1.791 -22.939 1.00 94.25 100 GLY A N 1
ATOM 770 C CA . GLY A 1 100 ? 2.809 2.148 -23.627 1.00 94.25 100 GLY A CA 1
ATOM 771 C C . GLY A 1 100 ? 1.864 3.041 -22.825 1.00 94.25 100 GLY A C 1
ATOM 772 O O . GLY A 1 100 ? 2.256 3.732 -21.880 1.00 94.25 100 GLY A O 1
ATOM 773 N N . GLU A 1 101 ? 0.603 3.053 -23.258 1.00 93.19 101 GLU A N 1
ATOM 774 C CA . GLU A 1 101 ? -0.446 3.927 -22.718 1.00 93.19 101 GLU A CA 1
ATOM 775 C C . GLU A 1 101 ? -0.874 3.541 -21.295 1.00 93.19 101 GLU A C 1
ATOM 777 O O . GLU A 1 101 ? -1.266 4.421 -20.529 1.00 93.19 101 GLU A O 1
ATOM 782 N N . ASP A 1 102 ? -0.732 2.264 -20.925 1.00 92.00 102 ASP A N 1
ATOM 783 C CA . ASP A 1 102 ? -1.061 1.761 -19.585 1.00 92.00 102 ASP A CA 1
ATOM 784 C C . ASP A 1 102 ? -0.110 2.307 -18.511 1.00 92.00 102 ASP A C 1
ATOM 786 O O . ASP A 1 102 ? -0.499 2.490 -17.356 1.00 92.00 102 ASP A O 1
ATOM 790 N N . ASN A 1 103 ? 1.128 2.650 -18.888 1.00 95.00 103 ASN A N 1
ATOM 791 C CA . ASN A 1 103 ? 2.059 3.314 -17.987 1.00 95.00 103 ASN A CA 1
ATOM 792 C C . ASN A 1 103 ? 1.741 4.812 -17.881 1.00 95.00 103 ASN A C 1
ATOM 794 O O . ASN A 1 103 ? 2.382 5.665 -18.516 1.00 95.00 103 ASN A O 1
ATOM 798 N N . THR A 1 104 ? 0.783 5.121 -17.009 1.00 91.62 104 THR A N 1
ATOM 799 C CA . THR A 1 104 ? 0.419 6.483 -16.595 1.00 91.62 104 THR A CA 1
ATOM 800 C C . THR A 1 104 ? 1.294 7.029 -15.461 1.00 91.62 104 THR A C 1
ATOM 802 O O . THR A 1 104 ? 1.059 8.140 -14.989 1.00 91.62 104 THR A O 1
ATOM 805 N N . GLY A 1 105 ? 2.300 6.266 -15.021 1.00 89.25 105 GLY A N 1
ATOM 806 C CA . GLY A 1 105 ? 3.049 6.518 -13.795 1.00 89.25 105 GLY A CA 1
ATOM 807 C C . GLY A 1 105 ? 2.289 6.101 -12.531 1.00 89.25 105 GLY A C 1
ATOM 808 O O . GLY A 1 105 ? 1.101 5.787 -12.572 1.00 89.25 105 GLY A O 1
ATOM 809 N N . ILE A 1 106 ? 2.990 6.093 -11.396 1.00 83.19 106 ILE A N 1
ATOM 810 C CA . ILE A 1 106 ? 2.426 5.748 -10.075 1.00 83.19 106 ILE A CA 1
ATOM 811 C C . ILE A 1 106 ? 1.567 6.857 -9.442 1.00 83.19 106 ILE A C 1
ATOM 813 O O . ILE A 1 106 ? 0.884 6.603 -8.454 1.00 83.19 106 ILE A O 1
ATOM 817 N N . GLY A 1 107 ? 1.594 8.076 -9.992 1.00 76.81 107 GLY A N 1
ATOM 818 C CA . GLY A 1 107 ? 0.927 9.237 -9.400 1.00 76.81 107 GLY A CA 1
ATOM 819 C C . GLY A 1 107 ? 1.459 9.594 -8.005 1.00 76.81 107 GLY A C 1
ATOM 820 O O . GLY A 1 107 ? 2.594 9.272 -7.651 1.00 76.81 107 GLY A O 1
ATOM 821 N N . GLU A 1 108 ? 0.634 10.272 -7.201 1.00 65.44 108 GLU A N 1
ATOM 822 C CA . GLU A 1 108 ? 0.950 10.525 -5.791 1.00 65.44 108 GLU A CA 1
ATOM 823 C C . GLU A 1 108 ? 0.857 9.214 -5.001 1.00 65.44 108 GLU A C 1
ATOM 825 O O . GLU A 1 108 ? -0.213 8.609 -4.920 1.00 65.44 108 GLU A O 1
ATOM 830 N N . GLN A 1 109 ? 1.967 8.774 -4.400 1.00 65.12 109 GLN A N 1
ATOM 831 C CA . GLN A 1 109 ? 1.917 7.627 -3.496 1.00 65.12 109 GLN A CA 1
ATOM 832 C C . GLN A 1 109 ? 1.130 7.996 -2.234 1.00 65.12 109 GLN A C 1
ATOM 834 O O . GLN A 1 109 ? 1.391 9.055 -1.652 1.00 65.12 109 GLN A O 1
ATOM 839 N N . PRO A 1 110 ? 0.191 7.145 -1.785 1.00 67.00 110 PRO A N 1
ATOM 840 C CA . PRO A 1 110 ? -0.538 7.400 -0.556 1.00 67.00 110 PRO A CA 1
ATOM 841 C C . PRO A 1 110 ? 0.445 7.416 0.613 1.00 67.00 110 PRO A C 1
ATOM 843 O O . PRO A 1 110 ? 1.243 6.496 0.793 1.00 67.00 110 PRO A O 1
ATOM 846 N N . THR A 1 111 ? 0.391 8.470 1.421 1.00 77.75 111 THR A N 1
ATOM 847 C CA . THR A 1 111 ? 1.156 8.520 2.663 1.00 77.75 111 THR A CA 1
ATOM 848 C C . THR A 1 111 ? 0.642 7.427 3.606 1.00 77.75 111 THR A C 1
ATOM 850 O O . THR A 1 111 ? -0.573 7.350 3.820 1.00 77.75 111 THR A O 1
ATOM 853 N N . PRO A 1 112 ? 1.528 6.602 4.194 1.00 87.69 112 PRO A N 1
ATOM 854 C CA . PRO A 1 112 ? 1.178 5.715 5.294 1.00 87.69 112 PRO A CA 1
ATOM 855 C C . PRO A 1 112 ? 0.385 6.461 6.367 1.00 87.69 112 PRO A C 1
ATOM 857 O O . PRO A 1 112 ? 0.843 7.480 6.890 1.00 87.69 112 PRO A O 1
ATOM 860 N N . ALA A 1 113 ? -0.817 5.978 6.662 1.00 91.12 113 ALA A N 1
ATOM 861 C CA . ALA A 1 113 ? -1.713 6.602 7.619 1.00 91.12 113 ALA A CA 1
ATOM 862 C C . ALA A 1 113 ? -2.446 5.541 8.440 1.00 91.12 113 ALA A C 1
ATOM 864 O O . ALA A 1 113 ? -2.847 4.494 7.931 1.00 91.12 113 ALA A O 1
ATOM 865 N N . LEU A 1 114 ? -2.616 5.844 9.724 1.00 95.56 114 LEU A N 1
ATOM 866 C CA . LEU A 1 114 ? -3.406 5.075 10.671 1.00 95.56 114 LEU A CA 1
ATOM 867 C C . LEU A 1 114 ? -4.038 6.061 11.653 1.00 95.56 114 LEU A C 1
ATOM 869 O O . LEU A 1 114 ? -3.340 6.880 12.256 1.00 95.56 114 LEU A O 1
ATOM 873 N N . SER A 1 115 ? -5.354 5.992 11.809 1.00 95.50 115 SER A N 1
ATOM 874 C CA . SER A 1 115 ? -6.081 6.749 12.818 1.00 95.50 115 SER A CA 1
ATOM 875 C C . SER A 1 115 ? -7.227 5.941 13.414 1.00 95.50 115 SER A C 1
ATOM 877 O O . SER A 1 115 ? -7.733 4.983 12.825 1.00 95.50 115 SER A O 1
ATOM 879 N N . LEU A 1 116 ? -7.620 6.354 14.618 1.00 96.81 116 LEU A N 1
ATOM 880 C CA . LEU A 1 116 ? -8.722 5.785 15.375 1.00 96.81 116 LEU A CA 1
ATOM 881 C C . LEU A 1 116 ? -9.672 6.910 15.787 1.00 96.81 116 LEU A C 1
ATOM 883 O O . LEU A 1 116 ? -9.265 7.839 16.489 1.00 96.81 116 LEU A O 1
ATOM 887 N N . GLU A 1 117 ? -10.926 6.839 15.340 1.00 96.06 117 GLU A N 1
ATOM 888 C CA . GLU A 1 117 ? -11.932 7.865 15.612 1.00 96.06 117 GLU A CA 1
ATOM 889 C C . GLU A 1 117 ? -13.180 7.298 16.311 1.00 96.06 117 GLU A C 1
ATOM 891 O O . GLU A 1 117 ? -13.786 6.352 15.808 1.00 96.06 117 GLU A O 1
ATOM 896 N N . PRO A 1 118 ? -13.620 7.894 17.436 1.00 96.25 118 PRO A N 1
ATOM 897 C CA . PRO A 1 118 ? -12.924 8.934 18.205 1.00 96.25 118 PRO A CA 1
ATOM 898 C C . PRO A 1 118 ? -11.687 8.371 18.928 1.00 96.25 118 PRO A C 1
ATOM 900 O O . PRO A 1 118 ? -11.589 7.175 19.142 1.00 96.25 118 PRO A O 1
ATOM 903 N N . SER A 1 119 ? -10.752 9.220 19.364 1.00 94.00 119 SER A N 1
ATOM 904 C CA . SER A 1 119 ? -9.571 8.765 20.125 1.00 94.00 119 SER A CA 1
ATOM 905 C C . SER A 1 119 ? -9.887 8.375 21.575 1.00 94.00 119 SER A C 1
ATOM 907 O O . SER A 1 119 ? -9.047 7.817 22.274 1.00 94.00 119 SER A O 1
ATOM 909 N N . SER A 1 120 ? -11.081 8.716 22.061 1.00 96.44 120 SER A N 1
ATOM 910 C CA . SER A 1 120 ? -11.530 8.392 23.410 1.00 96.44 120 SER A CA 1
ATOM 911 C C . SER A 1 120 ? -13.040 8.201 23.458 1.00 96.44 120 SER A C 1
ATOM 913 O O . SER A 1 120 ? -13.773 8.998 22.863 1.00 96.44 120 SER A O 1
ATOM 915 N N . LEU A 1 121 ? -13.501 7.215 24.219 1.00 96.62 121 LEU A N 1
ATOM 916 C CA . LEU A 1 121 ? -14.917 6.961 24.470 1.00 96.62 121 LEU A CA 1
ATOM 917 C C . LEU A 1 121 ? -15.190 6.819 25.966 1.00 96.62 121 LEU A C 1
ATOM 919 O O . LEU A 1 121 ? -14.361 6.293 26.699 1.00 96.62 121 LEU A O 1
ATOM 923 N N . SER A 1 122 ? -16.382 7.227 26.395 1.00 96.56 122 SER A N 1
ATOM 924 C CA . SER A 1 122 ? -16.820 7.089 27.785 1.00 96.56 122 SER A CA 1
ATOM 925 C C . SER A 1 122 ? -18.216 6.472 27.845 1.00 96.56 122 SER A C 1
ATOM 927 O O . SER A 1 122 ? -19.052 6.758 26.981 1.00 96.56 122 SER A O 1
ATOM 929 N N . GLY A 1 123 ? -18.499 5.661 28.864 1.00 94.88 123 GLY A N 1
ATOM 930 C CA . GLY A 1 123 ? -19.802 5.010 29.011 1.00 94.88 123 GLY A CA 1
ATOM 931 C C . GLY A 1 123 ? -20.107 4.474 30.408 1.00 94.88 123 GLY A C 1
ATOM 932 O O . GLY A 1 123 ? -19.545 4.913 31.410 1.00 94.88 123 GLY A O 1
ATOM 933 N N . GLU A 1 124 ? -21.038 3.527 30.475 1.00 93.88 124 GLU A N 1
ATOM 934 C CA . GLU A 1 124 ? -21.481 2.895 31.720 1.00 93.88 124 GLU A CA 1
ATOM 935 C C . GLU A 1 124 ? -21.261 1.381 31.649 1.00 93.88 124 GLU A C 1
ATOM 937 O O . GLU A 1 124 ? -21.441 0.760 30.596 1.00 93.88 124 G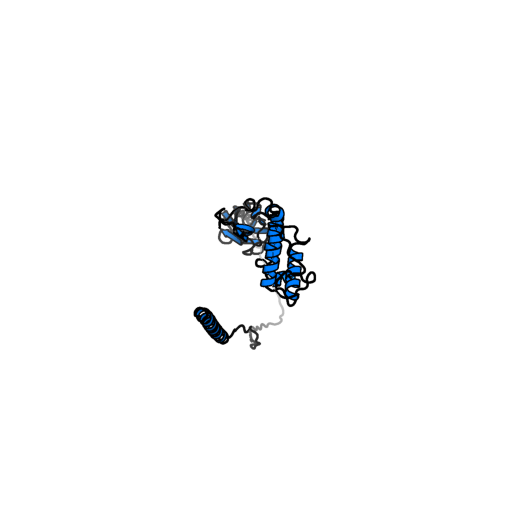LU A O 1
ATOM 942 N N . ALA A 1 125 ? -20.906 0.776 32.781 1.00 93.62 125 ALA A N 1
ATOM 943 C CA . ALA A 1 125 ? -20.822 -0.671 32.912 1.00 93.62 125 ALA A CA 1
ATOM 944 C C . ALA A 1 125 ? -22.174 -1.338 32.588 1.00 93.62 125 ALA A C 1
ATOM 946 O O . ALA A 1 125 ? -23.242 -0.831 32.939 1.00 93.62 125 ALA A O 1
ATOM 947 N N . GLY A 1 126 ? -22.129 -2.487 31.913 1.00 90.44 126 GLY A N 1
ATOM 948 C CA . GLY A 1 126 ? -23.300 -3.200 31.394 1.00 90.44 126 GLY A CA 1
ATOM 949 C C . GLY A 1 126 ? -23.702 -2.806 29.971 1.00 90.44 126 GLY A C 1
ATOM 950 O O . GLY A 1 126 ? -24.759 -3.232 29.503 1.00 90.44 126 GLY A O 1
ATOM 951 N N . THR A 1 127 ? -22.887 -1.999 29.285 1.00 92.69 127 THR A N 1
ATOM 952 C CA . THR A 1 127 ? -23.114 -1.568 27.900 1.00 92.69 127 THR A CA 1
ATOM 953 C C . THR A 1 127 ? -21.888 -1.828 27.022 1.00 92.69 127 THR A C 1
ATOM 955 O O . THR A 1 127 ? -20.792 -2.101 27.515 1.00 92.69 127 THR A O 1
ATOM 958 N N . VAL A 1 128 ? -22.079 -1.752 25.702 1.00 95.69 128 VAL A N 1
ATOM 959 C CA . VAL A 1 128 ? -20.976 -1.702 24.736 1.00 95.69 128 VAL A CA 1
ATOM 960 C C . VAL A 1 128 ? -20.644 -0.238 24.465 1.00 95.69 128 VAL A C 1
ATOM 962 O O . VAL A 1 128 ? -21.486 0.510 23.967 1.00 95.69 128 VAL A O 1
ATOM 965 N N . ILE A 1 129 ? -19.420 0.164 24.789 1.00 95.31 129 ILE A N 1
ATOM 966 C CA . ILE A 1 129 ? -18.910 1.519 24.594 1.00 95.31 129 ILE A CA 1
ATOM 967 C C . ILE A 1 129 ? -18.263 1.583 23.211 1.00 95.31 129 ILE A C 1
ATOM 969 O O . ILE A 1 129 ? -17.253 0.929 22.959 1.00 95.31 129 ILE A O 1
ATOM 973 N N . GLY A 1 130 ? -18.871 2.325 22.287 1.00 93.62 130 GLY A N 1
ATOM 974 C CA . GLY A 1 130 ? -18.495 2.276 20.877 1.00 93.62 130 GLY A CA 1
ATOM 975 C C . GLY A 1 130 ? -19.394 3.117 19.965 1.00 93.62 130 GLY A C 1
ATOM 976 O O . GLY A 1 130 ? -20.385 3.689 20.431 1.00 93.62 130 GLY A O 1
ATOM 977 N N . PRO A 1 131 ? -19.086 3.157 18.657 1.00 95.44 131 PRO A N 1
ATOM 978 C CA . PRO A 1 131 ? -17.954 2.475 18.027 1.00 95.44 131 PRO A CA 1
ATOM 979 C C . PRO A 1 131 ? -16.690 3.347 17.940 1.00 95.44 131 PRO A C 1
ATOM 981 O O . PRO A 1 131 ? -16.762 4.556 17.720 1.00 95.44 131 PRO A O 1
ATOM 984 N N . PHE A 1 132 ? -15.533 2.701 18.044 1.00 97.25 132 PHE A N 1
ATOM 985 C CA . PHE A 1 132 ? -14.291 3.145 17.427 1.00 97.25 132 PHE A CA 1
ATOM 986 C C . PHE A 1 132 ? -14.314 2.797 15.935 1.00 97.25 132 PHE A C 1
ATOM 988 O O . PHE A 1 132 ? -14.788 1.726 15.559 1.00 97.25 132 PHE A O 1
ATOM 995 N N . THR A 1 133 ? -13.789 3.686 15.097 1.00 97.25 133 THR A N 1
ATOM 996 C CA . THR A 1 133 ? -13.642 3.503 13.647 1.00 97.25 133 THR A CA 1
ATOM 997 C C . THR A 1 133 ? -12.170 3.591 13.275 1.00 97.25 133 THR A C 1
ATOM 999 O O . THR A 1 133 ? -11.506 4.573 13.614 1.00 97.25 133 THR A O 1
ATOM 1002 N N . VAL A 1 134 ? -11.666 2.574 12.581 1.00 96.81 134 VAL A N 1
ATOM 1003 C CA . VAL A 1 134 ? -10.293 2.523 12.070 1.00 96.81 134 VAL A CA 1
ATOM 1004 C C . VAL A 1 134 ? -10.249 3.147 10.680 1.00 96.81 134 VAL A C 1
ATOM 1006 O O . VAL A 1 134 ? -11.083 2.827 9.838 1.00 96.81 134 VAL A O 1
ATOM 1009 N N . SER A 1 135 ? -9.272 4.015 10.433 1.00 94.75 135 SER A N 1
ATOM 1010 C CA . SER A 1 135 ? -8.948 4.513 9.093 1.00 94.75 135 SER A CA 1
ATOM 1011 C C . SER A 1 135 ? -7.470 4.270 8.824 1.00 94.75 135 SER A C 1
ATOM 1013 O O . SER A 1 135 ? -6.618 4.687 9.615 1.00 94.75 135 SER A O 1
ATOM 1015 N N . THR A 1 136 ? -7.146 3.548 7.754 1.00 93.44 136 THR A N 1
ATOM 1016 C CA . THR A 1 136 ? -5.764 3.193 7.430 1.00 93.44 136 THR A CA 1
ATOM 1017 C C . THR A 1 136 ? -5.515 3.035 5.933 1.00 93.44 136 THR A C 1
ATOM 1019 O O . THR A 1 136 ? -6.413 2.727 5.158 1.00 93.44 136 THR A O 1
ATOM 1022 N N . THR A 1 137 ? -4.260 3.228 5.527 1.00 88.81 137 THR A N 1
ATOM 1023 C CA . THR A 1 137 ? -3.763 2.851 4.195 1.00 88.81 137 THR A CA 1
ATOM 1024 C C . THR A 1 137 ? -3.000 1.520 4.188 1.00 88.81 137 THR A C 1
ATOM 1026 O O . THR A 1 137 ? -2.529 1.113 3.129 1.00 88.81 137 THR A O 1
ATOM 1029 N N . ALA A 1 138 ? -2.859 0.851 5.338 1.00 88.31 138 ALA A N 1
ATOM 1030 C CA . ALA A 1 138 ? -2.249 -0.474 5.444 1.00 88.31 138 ALA A CA 1
ATOM 1031 C C . ALA A 1 138 ? -3.242 -1.588 5.070 1.00 88.31 138 ALA A C 1
ATOM 1033 O O . ALA A 1 138 ? -4.452 -1.430 5.235 1.00 88.31 138 ALA A O 1
ATOM 1034 N N . ASP A 1 139 ? -2.724 -2.735 4.619 1.00 87.12 139 ASP A N 1
ATOM 1035 C CA . ASP A 1 139 ? -3.552 -3.898 4.266 1.00 87.12 139 ASP A CA 1
ATOM 1036 C C . ASP A 1 139 ? -4.279 -4.482 5.490 1.00 87.12 139 ASP A C 1
ATOM 1038 O O . ASP A 1 139 ? -5.435 -4.900 5.400 1.00 87.12 139 ASP A O 1
ATOM 1042 N N . THR A 1 140 ? -3.600 -4.504 6.641 1.00 90.75 140 THR A N 1
ATOM 1043 C CA . THR A 1 140 ? -4.112 -5.028 7.914 1.00 90.75 140 THR A CA 1
ATOM 1044 C C . THR A 1 140 ? -3.596 -4.215 9.097 1.00 90.75 140 THR A C 1
ATOM 1046 O O . THR A 1 140 ? -2.474 -3.708 9.066 1.00 90.75 140 THR A O 1
ATOM 1049 N N . VAL A 1 141 ? -4.394 -4.153 10.162 1.00 96.50 141 VAL A N 1
ATOM 1050 C CA . VAL A 1 141 ? -4.056 -3.494 11.430 1.00 96.50 141 VAL A CA 1
ATOM 1051 C C . VAL A 1 141 ? -4.183 -4.496 12.567 1.00 96.50 141 VAL A C 1
ATOM 1053 O O . VAL A 1 141 ? -5.261 -5.051 12.767 1.00 96.50 141 VAL A O 1
ATOM 1056 N N . ASP A 1 142 ? -3.118 -4.700 13.332 1.00 96.88 142 ASP A N 1
ATOM 1057 C CA . ASP A 1 142 ? -3.151 -5.516 14.539 1.00 96.88 142 ASP A CA 1
ATOM 1058 C C . ASP A 1 142 ? -3.755 -4.710 15.694 1.00 96.88 142 ASP A C 1
ATOM 1060 O O . ASP A 1 142 ? -3.363 -3.567 15.955 1.00 96.88 142 ASP A O 1
ATOM 1064 N N . VAL A 1 143 ? -4.711 -5.306 16.403 1.00 96.75 143 VAL A N 1
ATOM 1065 C CA . VAL A 1 143 ? -5.347 -4.698 17.574 1.00 96.75 143 VAL A CA 1
ATOM 1066 C C . VAL A 1 143 ? -4.879 -5.382 18.850 1.00 96.75 143 VAL A C 1
ATOM 1068 O O . VAL A 1 143 ? -4.902 -6.601 18.993 1.00 96.75 143 VAL A O 1
ATOM 1071 N N . THR A 1 144 ? -4.467 -4.576 19.821 1.00 95.56 144 THR A N 1
ATOM 1072 C CA . THR A 1 144 ? -4.146 -5.034 21.173 1.00 95.56 144 THR A CA 1
ATOM 1073 C C . THR A 1 144 ? -4.883 -4.181 22.189 1.00 95.56 144 THR A C 1
ATOM 1075 O O . THR A 1 144 ? -5.153 -3.003 21.959 1.00 95.56 144 THR A O 1
ATOM 1078 N N . ALA A 1 145 ? -5.225 -4.769 23.330 1.00 94.75 145 ALA A N 1
ATOM 1079 C CA . ALA A 1 145 ? -5.960 -4.074 24.372 1.00 94.75 145 ALA A CA 1
ATOM 1080 C C . ALA A 1 145 ? -5.344 -4.357 25.742 1.00 94.75 145 ALA A C 1
ATOM 1082 O O . ALA A 1 145 ? -4.969 -5.487 26.048 1.00 94.75 145 ALA A O 1
ATOM 1083 N N . ASP A 1 146 ? -5.247 -3.314 26.556 1.00 96.06 146 ASP A N 1
ATOM 1084 C CA . ASP A 1 146 ? -4.936 -3.384 27.978 1.00 96.06 146 ASP A CA 1
ATOM 1085 C C . ASP A 1 146 ? -6.231 -3.072 28.729 1.00 96.06 146 ASP A C 1
ATOM 1087 O O . ASP A 1 146 ? -6.614 -1.908 28.892 1.00 96.06 146 ASP A O 1
ATOM 1091 N N . LEU A 1 147 ? -6.969 -4.135 29.056 1.00 93.88 147 LEU A N 1
ATOM 1092 C CA . LEU A 1 147 ? -8.310 -4.079 29.632 1.00 93.88 147 LEU A CA 1
ATOM 1093 C C . LEU A 1 147 ? -8.363 -4.887 30.941 1.00 93.88 147 LEU A C 1
ATOM 1095 O O . LEU A 1 147 ? -7.699 -5.923 31.052 1.00 93.88 147 LEU A O 1
ATOM 1099 N N . PRO A 1 148 ? -9.160 -4.451 31.934 1.00 92.69 148 PRO A N 1
ATOM 1100 C CA . PRO A 1 148 ? -9.414 -5.222 33.148 1.00 92.69 148 PRO A CA 1
ATOM 1101 C C . PRO A 1 148 ? -10.080 -6.577 32.867 1.00 92.69 148 PRO A C 1
ATOM 1103 O O . PRO A 1 148 ? -10.718 -6.779 31.834 1.00 92.69 148 PRO A O 1
ATOM 1106 N N . GLU A 1 149 ? -9.980 -7.503 33.825 1.00 89.12 149 GLU A N 1
ATOM 1107 C CA . GLU A 1 149 ? -10.580 -8.838 33.711 1.00 89.12 149 GLU A CA 1
ATOM 1108 C C . GLU A 1 149 ? -12.095 -8.757 33.438 1.00 89.12 149 GLU A C 1
ATOM 1110 O O . GLU A 1 149 ? -12.831 -8.068 34.144 1.00 89.12 149 GLU A O 1
ATOM 1115 N N . GLY A 1 150 ? -12.553 -9.471 32.405 1.00 88.88 150 GLY A N 1
ATOM 1116 C CA . GLY A 1 150 ? -13.959 -9.528 31.991 1.00 88.88 150 GLY A CA 1
ATOM 1117 C C . GLY A 1 150 ? -14.399 -8.444 31.001 1.00 88.88 150 GLY A C 1
ATOM 1118 O O . GLY A 1 150 ? -15.493 -8.557 30.452 1.00 88.88 150 GLY A O 1
ATOM 1119 N N . VAL A 1 151 ? -13.576 -7.424 30.741 1.00 94.75 151 VAL A N 1
ATOM 1120 C CA . VAL A 1 151 ? -13.835 -6.416 29.701 1.00 94.75 151 VAL A CA 1
ATOM 1121 C C . VAL A 1 151 ? -13.213 -6.884 28.386 1.00 94.75 151 VAL A C 1
ATOM 1123 O O . VAL A 1 151 ? -12.030 -7.213 28.340 1.00 94.75 151 VAL A O 1
ATOM 1126 N N . GLU A 1 152 ? -14.002 -6.909 27.312 1.00 95.12 152 GLU A N 1
ATOM 1127 C CA . GLU A 1 152 ? -13.592 -7.488 26.025 1.00 95.12 152 GLU A CA 1
ATOM 1128 C C . GLU A 1 152 ? -13.860 -6.529 24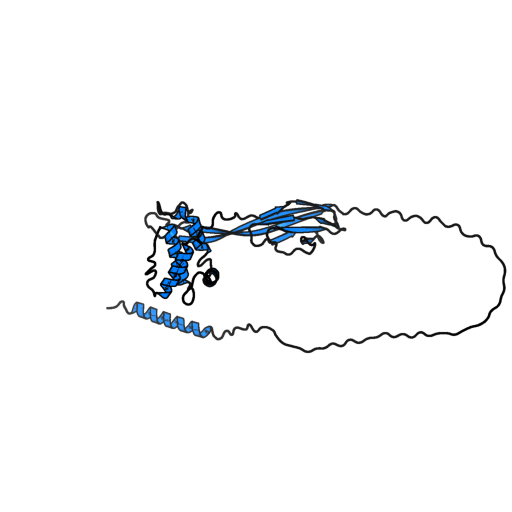.860 1.00 95.12 152 GLU A C 1
ATOM 1130 O O . GLU A 1 152 ? -14.806 -5.737 24.887 1.00 95.12 152 GLU A O 1
ATOM 1135 N N . LEU A 1 153 ? -13.031 -6.611 23.816 1.00 96.56 153 LEU A N 1
ATOM 1136 C CA . LEU A 1 153 ? -13.302 -5.936 22.549 1.00 96.56 153 LEU A CA 1
ATOM 1137 C C . LEU A 1 153 ? -14.336 -6.723 21.747 1.00 96.56 153 LEU A C 1
ATOM 1139 O O . LEU A 1 153 ? -14.237 -7.944 21.614 1.00 96.56 153 LEU A O 1
ATOM 1143 N N . VAL A 1 154 ? -15.300 -6.007 21.176 1.00 96.38 154 VAL A N 1
ATOM 1144 C CA . VAL A 1 154 ? -16.363 -6.582 20.349 1.00 96.38 154 VAL A CA 1
ATOM 1145 C C . VAL A 1 154 ? -16.451 -5.881 19.001 1.00 96.38 154 VAL A C 1
ATOM 1147 O O . VAL A 1 154 ? -16.159 -4.693 18.896 1.00 96.38 154 VAL A O 1
ATOM 1150 N N . ASP A 1 155 ? -16.851 -6.601 17.962 1.00 94.44 155 ASP A N 1
ATOM 1151 C CA . ASP A 1 155 ? -17.100 -6.037 16.636 1.00 94.44 155 ASP A CA 1
ATOM 1152 C C . ASP A 1 155 ? -18.420 -5.240 16.573 1.00 94.44 155 ASP A C 1
ATOM 1154 O O . ASP A 1 155 ? -19.136 -5.074 17.566 1.00 94.44 155 ASP A O 1
ATOM 1158 N N . GLY A 1 156 ? -18.747 -4.714 15.388 1.00 84.12 156 GLY A N 1
ATOM 1159 C CA . GLY A 1 156 ? -19.988 -3.968 15.153 1.00 84.12 156 GLY A CA 1
ATOM 1160 C C . GLY A 1 156 ? -21.277 -4.774 15.376 1.00 84.12 156 GLY A C 1
ATOM 1161 O O . GLY A 1 156 ? -22.333 -4.172 15.575 1.00 84.12 156 GLY A O 1
ATOM 1162 N N . ASP A 1 157 ? -21.197 -6.106 15.386 1.00 84.44 157 ASP A N 1
ATOM 1163 C CA . ASP A 1 157 ? -22.313 -7.025 15.627 1.00 84.44 157 ASP A CA 1
ATOM 1164 C C . ASP A 1 157 ? -22.369 -7.512 17.092 1.00 84.44 157 ASP A C 1
ATOM 1166 O O . ASP A 1 157 ? -23.317 -8.196 17.491 1.00 84.44 157 ASP A O 1
ATOM 1170 N N . GLY A 1 158 ? -21.389 -7.124 17.919 1.00 84.69 158 GLY A N 1
ATOM 1171 C CA . GLY A 1 158 ? -21.276 -7.497 19.327 1.00 84.69 158 GLY A CA 1
ATOM 1172 C C . GLY A 1 158 ? -20.619 -8.860 19.571 1.00 84.69 158 GLY A C 1
ATOM 1173 O O . GLY A 1 158 ? -20.699 -9.374 20.688 1.00 84.69 158 GLY A O 1
ATOM 1174 N N . ALA A 1 159 ? -19.997 -9.464 18.556 1.00 91.88 159 ALA A N 1
ATOM 1175 C CA . ALA A 1 159 ? -19.201 -10.677 18.708 1.00 91.88 159 ALA A CA 1
ATOM 1176 C C . ALA A 1 159 ? -17.758 -10.338 19.134 1.00 91.88 159 ALA A C 1
ATOM 1178 O O . ALA A 1 159 ? -17.333 -9.197 18.964 1.00 91.88 159 ALA A O 1
ATOM 1179 N N . PRO A 1 160 ? -16.988 -11.294 19.694 1.00 93.19 160 PRO A N 1
ATOM 1180 C CA . PRO A 1 160 ? -15.593 -11.054 20.060 1.00 93.19 160 PRO A CA 1
ATOM 1181 C C . PRO A 1 160 ? -14.772 -10.562 18.865 1.00 93.19 160 PRO A C 1
ATOM 1183 O O . PRO A 1 160 ? -14.827 -11.159 17.787 1.00 93.19 160 PRO A O 1
ATOM 1186 N N . LEU A 1 161 ? -14.011 -9.487 19.065 1.00 95.44 161 LEU A N 1
ATOM 1187 C CA . LEU A 1 161 ? -13.175 -8.908 18.017 1.00 95.44 161 LEU A CA 1
ATOM 1188 C C . LEU A 1 161 ? -12.007 -9.846 17.669 1.00 95.44 161 LEU A C 1
ATOM 1190 O O . LEU A 1 161 ? -11.416 -10.464 18.554 1.00 95.44 161 LEU A O 1
ATOM 1194 N N . GLY A 1 162 ? -11.668 -9.944 16.383 1.00 92.69 162 GLY A N 1
ATOM 1195 C CA . GLY A 1 162 ? -10.453 -10.630 15.935 1.00 92.69 162 GLY A CA 1
ATOM 1196 C C . GLY A 1 162 ? -9.187 -9.796 16.160 1.00 92.69 162 GLY A C 1
ATOM 1197 O O . GLY A 1 162 ? -9.262 -8.594 16.401 1.00 92.69 162 GLY A O 1
ATOM 1198 N N . ASP A 1 163 ? -8.021 -10.428 16.017 1.00 92.38 163 ASP A N 1
ATOM 1199 C CA . ASP A 1 163 ? -6.717 -9.777 16.235 1.00 92.38 163 ASP A CA 1
ATOM 1200 C C . ASP A 1 163 ? -6.330 -8.788 15.120 1.00 92.38 163 ASP A C 1
ATOM 1202 O O . ASP A 1 163 ? -5.438 -7.964 15.311 1.00 92.38 163 ASP A O 1
ATOM 1206 N N . GLN A 1 164 ? -6.993 -8.863 13.960 1.00 94.75 164 GLN A N 1
ATOM 1207 C CA . GLN A 1 164 ? -6.689 -8.046 12.786 1.00 94.75 164 GLN A CA 1
ATOM 1208 C C . GLN A 1 164 ? -7.928 -7.326 12.257 1.00 94.75 164 GLN A C 1
ATOM 1210 O O . GLN A 1 164 ? -9.001 -7.920 12.120 1.00 94.75 164 GLN A O 1
ATOM 1215 N N . LEU A 1 165 ? -7.754 -6.052 11.915 1.00 94.94 165 LEU A N 1
ATOM 1216 C CA . LEU A 1 165 ? -8.784 -5.159 11.397 1.00 94.94 165 LEU A CA 1
ATOM 1217 C C . LEU A 1 165 ? -8.409 -4.657 9.999 1.00 94.94 165 LEU A C 1
ATOM 1219 O O . LEU A 1 165 ? -7.233 -4.489 9.676 1.00 94.94 165 LEU A O 1
ATOM 1223 N N . ALA A 1 166 ? -9.428 -4.409 9.180 1.00 94.31 166 ALA A N 1
ATOM 1224 C CA . ALA A 1 166 ? -9.292 -3.778 7.870 1.00 94.31 166 ALA A CA 1
ATOM 1225 C C . ALA A 1 166 ? -9.596 -2.274 7.950 1.00 94.31 166 ALA A C 1
ATOM 1227 O O . ALA A 1 166 ? -10.144 -1.790 8.947 1.00 94.31 166 ALA A O 1
ATOM 1228 N N . ASP A 1 167 ? -9.292 -1.541 6.878 1.00 94.44 167 ASP A N 1
ATOM 1229 C CA . ASP A 1 167 ? -9.732 -0.153 6.747 1.00 94.44 167 ASP A CA 1
ATOM 1230 C C . ASP A 1 167 ? -11.258 -0.027 6.896 1.00 94.44 167 ASP A C 1
ATOM 1232 O O . ASP A 1 167 ? -12.027 -0.891 6.464 1.00 94.44 167 ASP A O 1
ATOM 1236 N N . SER A 1 168 ? -11.694 1.062 7.531 1.00 93.75 168 SER A N 1
ATOM 1237 C CA . SER A 1 168 ? -13.093 1.347 7.860 1.00 93.75 168 SER A CA 1
ATOM 1238 C C . SER A 1 168 ? -13.760 0.348 8.824 1.00 93.75 168 SER A C 1
ATOM 1240 O O . SER A 1 168 ? -14.977 0.414 9.020 1.00 93.75 168 SER A O 1
ATOM 1242 N N . ALA A 1 169 ? -13.005 -0.563 9.453 1.00 95.44 169 ALA A N 1
ATOM 1243 C CA . ALA A 1 169 ? -13.541 -1.460 10.473 1.00 95.44 169 ALA A CA 1
ATOM 1244 C C . ALA A 1 169 ? -14.028 -0.684 11.706 1.00 95.44 169 ALA A C 1
ATOM 1246 O O . ALA A 1 169 ? -13.424 0.306 12.130 1.00 95.44 169 ALA A O 1
ATOM 1247 N N . THR A 1 170 ? -15.110 -1.175 12.314 1.00 96.06 170 THR A N 1
ATOM 1248 C CA . THR A 1 170 ? -15.676 -0.608 13.541 1.00 96.06 170 THR A CA 1
ATOM 1249 C C . THR A 1 170 ? -15.728 -1.638 14.654 1.00 96.06 170 THR A C 1
ATOM 1251 O O . THR A 1 170 ? -16.153 -2.771 14.421 1.00 96.06 170 THR A O 1
ATOM 1254 N N . PHE A 1 171 ? -15.374 -1.229 15.866 1.00 97.06 171 PHE A N 1
ATOM 1255 C CA . PHE A 1 171 ? -15.410 -2.082 17.052 1.00 97.06 171 PHE A CA 1
ATOM 1256 C C . PHE A 1 171 ? -15.788 -1.276 18.299 1.00 97.06 171 PHE A C 1
ATOM 1258 O O . PHE A 1 171 ? -15.789 -0.046 18.288 1.00 97.06 171 PHE A O 1
ATOM 1265 N N . GLY A 1 172 ? -16.132 -1.954 19.384 1.00 96.50 172 GLY A N 1
ATOM 1266 C CA . GLY A 1 172 ? -16.445 -1.356 20.676 1.00 96.50 172 GLY A CA 1
ATOM 1267 C C . GLY A 1 172 ? -15.842 -2.152 21.826 1.00 96.50 172 GLY A C 1
ATOM 1268 O O . GLY A 1 172 ? -15.169 -3.162 21.629 1.00 96.50 172 GLY A O 1
ATOM 1269 N N . VAL A 1 173 ? -16.097 -1.687 23.044 1.00 97.12 173 VAL A N 1
ATOM 1270 C CA . VAL A 1 173 ? -15.644 -2.328 24.280 1.00 97.12 173 VAL A CA 1
ATOM 1271 C C . VAL A 1 173 ? -16.864 -2.758 25.078 1.00 97.12 173 VAL A C 1
ATOM 1273 O O . VAL A 1 173 ? -17.661 -1.919 25.497 1.00 97.12 173 VAL A O 1
ATOM 1276 N N . HIS A 1 174 ? -17.036 -4.060 25.276 1.00 96.25 174 HIS A N 1
ATOM 1277 C CA . HIS A 1 174 ? -18.098 -4.599 26.111 1.00 96.25 174 HIS A CA 1
ATOM 1278 C C . HIS A 1 174 ? -17.654 -4.607 27.574 1.00 96.25 174 HIS A C 1
ATOM 1280 O O . HIS A 1 174 ? -16.732 -5.331 27.956 1.00 96.25 174 HIS A O 1
ATOM 1286 N N . VAL A 1 175 ? -18.343 -3.817 28.397 1.00 96.06 175 VAL A N 1
ATOM 1287 C CA . VAL A 1 175 ? -18.089 -3.733 29.835 1.00 96.06 175 VAL A CA 1
ATOM 1288 C C . VAL A 1 175 ? -19.192 -4.495 30.580 1.00 96.06 175 VAL A C 1
ATOM 1290 O O . VAL A 1 175 ? -20.359 -4.112 30.469 1.00 96.06 175 VAL A O 1
ATOM 1293 N N . PRO A 1 176 ? -18.874 -5.544 31.365 1.00 93.69 176 PRO A N 1
ATOM 1294 C CA . PRO A 1 176 ? -19.860 -6.267 32.169 1.00 93.69 176 PRO A CA 1
ATOM 1295 C C . PRO A 1 176 ? -20.601 -5.365 33.164 1.00 93.69 176 PRO A C 1
ATOM 1297 O O . PRO A 1 176 ? -20.054 -4.381 33.650 1.00 93.69 176 PRO A O 1
ATOM 1300 N N . ALA A 1 177 ? -21.845 -5.704 33.507 1.00 91.25 177 ALA A N 1
ATOM 1301 C CA . ALA A 1 177 ? -22.675 -4.886 34.404 1.00 91.25 177 ALA A CA 1
ATOM 1302 C C . ALA A 1 177 ? -22.165 -4.834 35.855 1.00 91.25 177 ALA A C 1
ATOM 1304 O O . ALA A 1 177 ? -22.470 -3.894 36.586 1.00 91.25 177 ALA A O 1
ATOM 1305 N N . ASP A 1 178 ? -21.412 -5.845 36.280 1.00 90.00 178 ASP A N 1
ATOM 1306 C CA . ASP A 1 178 ? -20.780 -5.946 37.594 1.00 90.00 178 ASP A CA 1
ATOM 1307 C C . ASP A 1 178 ? -19.377 -5.323 37.645 1.00 90.00 178 ASP A C 1
ATOM 1309 O O . ASP A 1 178 ? -18.765 -5.300 38.714 1.00 90.00 178 ASP A O 1
ATOM 1313 N N . ALA A 1 179 ? -18.882 -4.787 36.524 1.00 91.38 179 ALA A N 1
ATOM 1314 C CA . ALA A 1 179 ? -17.595 -4.112 36.483 1.00 91.38 179 ALA A CA 1
ATOM 1315 C C . ALA A 1 179 ? -17.601 -2.849 37.360 1.00 91.38 179 ALA A C 1
ATOM 1317 O O . ALA A 1 179 ? -18.518 -2.018 37.316 1.00 91.38 179 ALA A O 1
ATOM 1318 N N . GLU A 1 180 ? -16.538 -2.685 38.147 1.00 92.38 180 GLU A N 1
ATOM 1319 C CA . GLU A 1 180 ? -16.268 -1.429 38.842 1.00 92.38 180 GLU A CA 1
ATOM 1320 C C . GLU A 1 180 ? -15.942 -0.317 37.832 1.00 92.38 180 GLU A C 1
ATOM 1322 O O . GLU A 1 180 ? -15.593 -0.577 36.677 1.00 92.38 180 GLU A O 1
ATOM 1327 N N . ALA A 1 181 ? -16.062 0.940 38.269 1.00 94.19 181 ALA A N 1
ATOM 1328 C CA . ALA A 1 181 ? -15.645 2.076 37.455 1.00 94.19 181 ALA A CA 1
ATOM 1329 C C . ALA A 1 181 ? -14.147 1.968 37.148 1.00 94.19 181 ALA A C 1
ATOM 1331 O O . ALA A 1 181 ? -13.347 1.723 38.055 1.00 94.19 181 ALA A O 1
ATOM 1332 N N . GLY A 1 182 ? -13.778 2.178 35.892 1.00 94.56 182 GLY A N 1
ATOM 1333 C CA . GLY A 1 182 ? -12.417 1.968 35.434 1.00 94.56 182 GLY A CA 1
ATOM 1334 C C . GLY A 1 182 ? -12.171 2.557 34.059 1.00 94.56 182 GLY A C 1
ATOM 1335 O O . GLY A 1 182 ? -13.017 3.247 33.488 1.00 94.56 182 GLY A O 1
ATOM 1336 N N . ASP A 1 183 ? -10.981 2.278 33.559 1.00 96.62 183 ASP A N 1
ATOM 1337 C CA . ASP A 1 183 ? -10.521 2.682 32.247 1.00 96.62 183 ASP A CA 1
ATOM 1338 C C . ASP A 1 183 ? -9.744 1.545 31.584 1.00 96.62 183 ASP A C 1
ATOM 1340 O O . ASP A 1 183 ? -9.371 0.549 32.212 1.00 96.62 183 ASP A O 1
ATOM 1344 N N . GLY A 1 184 ? -9.563 1.685 30.280 1.00 95.81 184 GLY A N 1
ATOM 1345 C CA . GLY A 1 184 ? -8.897 0.724 29.431 1.00 95.81 184 GLY A CA 1
ATOM 1346 C C . GLY A 1 184 ? -8.278 1.410 28.225 1.00 95.81 184 GLY A C 1
ATOM 1347 O O . GLY A 1 184 ? -8.681 2.504 27.821 1.00 95.81 184 GLY A O 1
ATOM 1348 N N . THR A 1 185 ? -7.278 0.761 27.644 1.00 97.12 185 THR A N 1
ATOM 1349 C CA . THR A 1 185 ? -6.541 1.300 26.502 1.00 97.12 185 THR A CA 1
ATOM 1350 C C . THR A 1 185 ? -6.525 0.295 25.364 1.00 97.12 185 THR A C 1
ATOM 1352 O O . THR A 1 185 ? -6.267 -0.887 25.574 1.00 97.12 185 THR A O 1
ATOM 1355 N N . VAL A 1 186 ? -6.758 0.769 24.146 1.00 96.62 186 VAL A N 1
ATOM 1356 C CA . VAL A 1 186 ? -6.660 -0.007 22.909 1.00 96.62 186 VAL A CA 1
ATOM 1357 C C . VAL A 1 186 ? -5.528 0.570 22.073 1.00 96.62 186 VAL A C 1
ATOM 1359 O O . VAL A 1 186 ? -5.430 1.784 21.914 1.00 96.62 186 VAL A O 1
ATOM 1362 N N . ARG A 1 187 ? -4.666 -0.289 21.538 1.00 97.50 187 ARG A N 1
ATOM 1363 C CA . ARG A 1 187 ? -3.569 0.088 20.648 1.00 97.50 187 ARG A CA 1
ATOM 1364 C C . ARG A 1 187 ? -3.734 -0.616 19.321 1.00 97.50 187 ARG A C 1
ATOM 1366 O O . ARG A 1 187 ? -3.956 -1.824 19.280 1.00 97.50 187 ARG A O 1
ATOM 1373 N N . LEU A 1 188 ? -3.603 0.159 18.260 1.00 97.38 188 LEU A N 1
ATOM 1374 C CA . LEU A 1 188 ? -3.572 -0.330 16.898 1.00 97.38 188 LEU A CA 1
ATOM 1375 C C . LEU A 1 188 ? -2.159 -0.171 16.363 1.00 97.38 188 LEU A C 1
ATOM 1377 O O . LEU A 1 188 ? -1.585 0.913 16.480 1.00 97.38 188 LEU A O 1
ATOM 1381 N N . HIS A 1 189 ? -1.645 -1.240 15.773 1.00 97.00 189 HIS A N 1
ATOM 1382 C CA . HIS A 1 189 ? -0.354 -1.279 15.110 1.00 97.00 189 HIS A CA 1
ATOM 1383 C C . HIS A 1 189 ? -0.562 -1.656 13.645 1.00 97.00 189 HIS A C 1
ATOM 1385 O O . HIS A 1 189 ? -1.289 -2.602 13.349 1.00 97.00 189 HIS A O 1
ATOM 1391 N N . ALA A 1 190 ? 0.048 -0.925 12.720 1.00 94.50 190 ALA A N 1
ATOM 1392 C CA . ALA A 1 190 ? -0.019 -1.245 11.300 1.00 94.50 190 ALA A CA 1
ATOM 1393 C C . ALA A 1 190 ? 1.350 -1.100 10.637 1.00 94.50 190 ALA A C 1
ATOM 1395 O O . ALA A 1 190 ? 2.066 -0.123 10.868 1.00 94.50 190 ALA A O 1
ATOM 1396 N N . GLU A 1 191 ? 1.674 -2.042 9.754 1.00 90.56 191 GLU A N 1
ATOM 1397 C CA . GLU A 1 191 ? 2.797 -1.929 8.828 1.00 90.56 191 GLU A CA 1
ATOM 1398 C C . GLU A 1 191 ? 2.270 -1.480 7.463 1.00 90.56 191 GLU A C 1
ATOM 1400 O O . GLU A 1 191 ? 1.522 -2.194 6.797 1.00 90.56 191 GLU A O 1
ATOM 1405 N N . ALA A 1 192 ? 2.677 -0.291 7.027 1.00 83.38 192 ALA A N 1
ATOM 1406 C CA . ALA A 1 192 ? 2.390 0.211 5.691 1.00 83.38 192 ALA A CA 1
ATOM 1407 C C . ALA A 1 192 ? 3.672 0.257 4.856 1.00 83.38 192 ALA A C 1
ATOM 1409 O O . ALA A 1 192 ? 4.761 0.550 5.357 1.00 83.38 192 ALA A O 1
ATOM 1410 N N . HIS A 1 193 ? 3.542 -0.009 3.560 1.00 74.38 193 HIS A N 1
ATOM 1411 C CA . HIS A 1 193 ? 4.661 -0.026 2.628 1.00 74.38 193 HIS A CA 1
ATOM 1412 C C . HIS A 1 193 ? 4.613 1.186 1.702 1.00 74.38 193 HIS A C 1
ATOM 1414 O O . HIS A 1 193 ? 3.613 1.419 1.026 1.00 74.38 193 HIS A O 1
ATOM 1420 N N . LEU A 1 194 ? 5.720 1.923 1.616 1.00 72.00 194 LEU A N 1
ATOM 1421 C CA . LEU A 1 194 ? 5.919 2.949 0.599 1.00 72.00 194 LEU A CA 1
ATOM 1422 C C . LEU A 1 194 ? 6.896 2.422 -0.452 1.00 72.00 194 LEU A C 1
ATOM 1424 O O . LEU A 1 194 ? 8.056 2.137 -0.155 1.00 72.00 194 LEU A O 1
ATOM 1428 N N . ASN A 1 195 ? 6.439 2.278 -1.691 1.00 69.62 195 ASN A N 1
ATOM 1429 C CA . ASN A 1 195 ? 7.254 1.725 -2.770 1.00 69.62 195 ASN A CA 1
ATOM 1430 C C . ASN A 1 195 ? 8.098 2.818 -3.423 1.00 69.62 195 ASN A C 1
ATOM 1432 O O . ASN A 1 195 ? 7.845 3.231 -4.557 1.00 69.62 195 ASN A O 1
ATOM 1436 N N . ILE A 1 196 ? 9.110 3.295 -2.709 1.00 69.75 196 ILE A N 1
ATOM 1437 C CA . ILE A 1 196 ? 10.037 4.291 -3.235 1.00 69.75 196 ILE A CA 1
ATOM 1438 C C . ILE A 1 196 ? 11.101 3.638 -4.115 1.00 69.75 196 ILE A C 1
ATOM 1440 O O . ILE A 1 196 ? 11.599 2.537 -3.872 1.00 69.75 196 ILE A O 1
ATOM 1444 N N . GLY A 1 197 ? 11.507 4.353 -5.154 1.00 76.75 197 GLY A N 1
ATOM 1445 C CA . GLY A 1 197 ? 12.739 4.014 -5.842 1.00 76.75 197 GLY A CA 1
ATOM 1446 C C . GLY A 1 197 ? 13.916 4.667 -5.138 1.00 76.75 197 GLY A C 1
ATOM 1447 O O . GLY A 1 197 ? 13.844 5.829 -4.744 1.00 76.75 197 GLY A O 1
ATOM 1448 N N . ARG A 1 198 ? 15.027 3.952 -5.016 1.00 86.00 198 ARG A N 1
ATOM 1449 C CA . ARG A 1 198 ? 16.284 4.479 -4.481 1.00 86.00 198 ARG A CA 1
ATOM 1450 C C . ARG A 1 198 ? 17.281 4.640 -5.609 1.00 86.00 198 ARG A C 1
ATOM 1452 O O . ARG A 1 198 ? 17.500 3.695 -6.367 1.00 86.00 198 ARG A O 1
ATOM 1459 N N . LEU A 1 199 ? 17.880 5.822 -5.707 1.00 89.12 199 LEU A N 1
ATOM 1460 C CA . LEU A 1 199 ? 18.863 6.144 -6.731 1.00 89.12 199 LEU A CA 1
ATOM 1461 C C . LEU A 1 199 ? 20.272 6.091 -6.135 1.00 89.12 199 LEU A C 1
ATOM 1463 O O . LEU A 1 199 ? 20.596 6.803 -5.186 1.00 89.12 199 LEU A O 1
ATOM 1467 N N . PHE A 1 200 ? 21.125 5.270 -6.738 1.00 90.50 200 PHE A N 1
ATOM 1468 C CA . PHE A 1 200 ? 22.541 5.185 -6.415 1.00 90.50 200 PHE A CA 1
ATOM 1469 C C . PHE A 1 200 ? 23.377 5.641 -7.598 1.00 90.50 200 PHE A C 1
ATOM 1471 O O . PHE A 1 200 ? 23.232 5.150 -8.719 1.00 90.50 200 PHE A O 1
ATOM 1478 N N . VAL A 1 201 ? 24.300 6.554 -7.324 1.00 89.69 201 VAL A N 1
ATOM 1479 C CA . VAL A 1 201 ? 25.204 7.138 -8.318 1.00 89.69 201 VAL A CA 1
ATOM 1480 C C . VAL A 1 201 ? 26.654 6.905 -7.910 1.00 89.69 201 VAL A C 1
ATOM 1482 O O . VAL A 1 201 ? 26.941 6.479 -6.786 1.00 89.69 201 VAL A O 1
ATOM 1485 N N . SER A 1 202 ? 27.591 7.139 -8.829 1.00 87.69 202 SER A N 1
ATOM 1486 C CA . SER A 1 202 ? 29.023 7.114 -8.508 1.00 87.69 202 SER A CA 1
ATOM 1487 C C . SER A 1 202 ? 29.343 8.094 -7.375 1.00 87.69 202 SER A C 1
ATOM 1489 O O . SER A 1 202 ? 28.786 9.183 -7.315 1.00 87.69 202 SER A O 1
ATOM 1491 N N . ASP A 1 203 ? 30.251 7.713 -6.481 1.00 82.50 203 ASP A N 1
ATOM 1492 C CA . ASP A 1 203 ? 30.784 8.574 -5.416 1.00 82.50 203 ASP A CA 1
ATOM 1493 C C . ASP A 1 203 ? 31.952 9.454 -5.890 1.00 82.50 203 ASP A C 1
ATOM 1495 O O . ASP A 1 203 ? 32.484 10.248 -5.117 1.00 82.50 203 ASP A O 1
ATOM 1499 N N . THR A 1 204 ? 32.352 9.318 -7.158 1.00 76.69 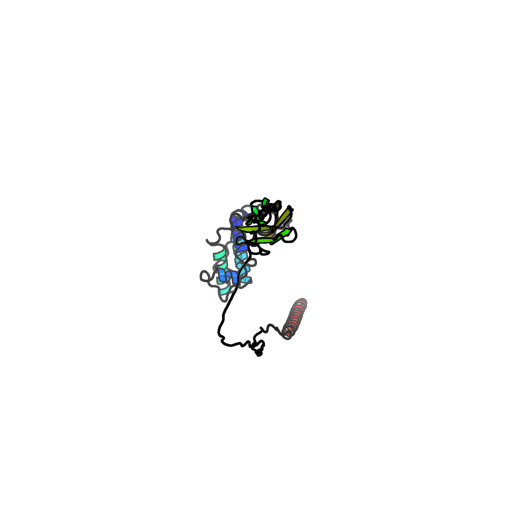204 THR A N 1
ATOM 1500 C CA . THR A 1 204 ? 33.400 10.119 -7.791 1.00 76.69 204 THR A CA 1
ATOM 1501 C C . THR A 1 204 ? 32.967 10.625 -9.163 1.00 76.69 204 THR A C 1
ATOM 1503 O O . THR A 1 204 ? 32.458 9.866 -9.991 1.00 76.69 204 THR A O 1
ATOM 1506 N N . ASP A 1 205 ? 33.249 11.900 -9.428 1.00 70.38 205 ASP A N 1
ATOM 1507 C CA . ASP A 1 205 ? 33.023 12.539 -10.728 1.00 70.38 205 ASP A CA 1
ATOM 1508 C C . ASP A 1 205 ? 34.035 12.076 -11.795 1.00 70.38 205 ASP A C 1
ATOM 1510 O O . ASP A 1 205 ? 33.818 12.263 -12.992 1.00 70.38 205 ASP A O 1
ATOM 1514 N N . GLU A 1 206 ? 35.156 11.466 -11.384 1.00 73.31 206 GLU A N 1
ATOM 1515 C CA . GLU A 1 206 ? 36.230 11.041 -12.294 1.00 73.31 206 GLU A CA 1
ATOM 1516 C C . GLU A 1 206 ? 35.877 9.775 -13.084 1.00 73.31 206 GLU A C 1
ATOM 1518 O O . GLU A 1 206 ? 36.405 9.559 -14.177 1.00 73.31 206 GLU A O 1
ATOM 1523 N N . ILE A 1 207 ? 34.983 8.935 -12.550 1.00 72.56 207 ILE A N 1
ATOM 1524 C CA . ILE A 1 207 ? 34.535 7.700 -13.198 1.00 72.56 207 ILE A CA 1
ATOM 1525 C C . ILE A 1 207 ? 33.013 7.697 -13.238 1.00 72.56 207 ILE A C 1
ATOM 1527 O O . ILE A 1 207 ? 32.339 7.453 -12.236 1.00 72.56 207 ILE A O 1
ATOM 1531 N N . ARG A 1 208 ? 32.473 7.914 -14.438 1.00 71.88 208 ARG A N 1
ATOM 1532 C CA . ARG A 1 208 ? 31.045 7.766 -14.699 1.00 71.88 208 ARG A CA 1
ATOM 1533 C C . ARG A 1 208 ? 30.691 6.282 -14.723 1.00 71.88 208 ARG A C 1
ATOM 1535 O O . ARG A 1 208 ? 31.098 5.558 -15.631 1.00 71.88 208 ARG A O 1
ATOM 1542 N N . THR A 1 209 ? 29.938 5.840 -13.726 1.00 81.31 209 THR A N 1
ATOM 1543 C CA . THR A 1 209 ? 29.337 4.505 -13.676 1.00 81.31 209 THR A CA 1
ATOM 1544 C C . THR A 1 209 ? 27.857 4.580 -14.046 1.00 81.31 209 THR A C 1
ATOM 1546 O O . THR A 1 209 ? 27.264 5.659 -14.063 1.00 81.31 209 THR A O 1
ATOM 1549 N N . GLN A 1 210 ? 27.264 3.431 -14.374 1.00 85.00 210 GLN A N 1
ATOM 1550 C CA . GLN A 1 210 ? 25.817 3.324 -14.547 1.00 85.00 210 GLN A CA 1
ATOM 1551 C C . GLN A 1 210 ? 25.126 3.606 -13.206 1.00 85.00 210 GLN A C 1
ATOM 1553 O O . GLN A 1 210 ? 25.479 2.992 -12.195 1.00 85.00 210 GLN A O 1
ATOM 1558 N N . SER A 1 211 ? 24.153 4.521 -13.209 1.00 90.19 211 SER A N 1
ATOM 1559 C CA . SER A 1 211 ? 23.266 4.747 -12.065 1.00 90.19 211 SER A CA 1
ATOM 1560 C C . SER A 1 211 ? 22.417 3.503 -11.825 1.00 90.19 211 SER A C 1
ATOM 1562 O O . SER A 1 211 ? 21.920 2.906 -12.783 1.00 90.19 211 SER A O 1
ATOM 1564 N N . LEU A 1 212 ? 22.237 3.131 -10.561 1.00 90.00 212 LEU A N 1
ATOM 1565 C CA . LEU A 1 212 ? 21.397 2.010 -10.157 1.00 90.00 212 LEU A CA 1
ATOM 1566 C C . LEU A 1 212 ? 20.116 2.541 -9.517 1.00 90.00 212 LEU A C 1
ATOM 1568 O O . LEU A 1 212 ? 20.173 3.394 -8.633 1.00 90.00 212 LEU A O 1
ATOM 1572 N N . ILE A 1 213 ? 18.979 2.005 -9.952 1.00 88.06 213 ILE A N 1
ATOM 1573 C CA . ILE A 1 213 ? 17.668 2.287 -9.376 1.00 88.06 213 ILE A CA 1
ATOM 1574 C C . ILE A 1 213 ? 17.173 0.992 -8.753 1.00 88.06 213 ILE A C 1
ATOM 1576 O O . ILE A 1 213 ? 17.156 -0.043 -9.416 1.00 88.06 213 ILE A O 1
ATOM 1580 N N . LEU A 1 214 ? 16.789 1.040 -7.486 1.00 82.12 214 LEU A N 1
ATOM 1581 C CA . LEU A 1 214 ? 16.178 -0.092 -6.802 1.00 82.12 214 LEU A CA 1
ATOM 1582 C C . LEU A 1 214 ? 14.751 0.285 -6.435 1.00 82.12 214 LEU A C 1
ATOM 1584 O O . LEU A 1 214 ? 14.567 1.274 -5.734 1.00 82.12 214 LEU A O 1
ATOM 1588 N N . ALA A 1 215 ? 13.763 -0.500 -6.860 1.00 71.25 215 ALA A N 1
ATOM 1589 C CA . ALA A 1 215 ? 12.460 -0.464 -6.209 1.00 71.25 215 ALA A CA 1
ATOM 1590 C C . ALA A 1 215 ? 12.605 -1.149 -4.855 1.00 71.25 215 ALA A C 1
ATOM 1592 O O . ALA A 1 215 ? 12.983 -2.319 -4.779 1.00 71.25 215 ALA A O 1
ATOM 1593 N N . GLN A 1 216 ? 12.383 -0.396 -3.787 1.00 67.19 216 GLN A N 1
ATOM 1594 C CA . GLN A 1 216 ? 12.348 -0.941 -2.443 1.00 67.19 216 GLN A CA 1
ATOM 1595 C C . GLN A 1 216 ? 11.073 -0.471 -1.772 1.00 67.19 216 GLN A C 1
ATOM 1597 O O . GLN A 1 216 ? 10.725 0.705 -1.812 1.00 67.19 216 GLN A O 1
ATOM 1602 N N . SER A 1 217 ? 10.391 -1.408 -1.136 1.00 70.00 217 SER A N 1
ATOM 1603 C CA . SER A 1 217 ? 9.330 -1.075 -0.206 1.00 70.00 217 SER A CA 1
ATOM 1604 C C . SER A 1 217 ? 9.984 -0.632 1.096 1.00 70.00 217 SER A C 1
ATOM 1606 O O . SER A 1 217 ? 10.643 -1.428 1.769 1.00 70.00 217 SER A O 1
ATOM 1608 N N . GLU A 1 218 ? 9.834 0.639 1.446 1.00 73.81 218 GLU A N 1
ATOM 1609 C CA . GLU A 1 218 ? 10.153 1.112 2.783 1.00 73.81 218 GLU A CA 1
ATOM 1610 C C . GLU A 1 218 ? 8.976 0.777 3.699 1.00 73.81 218 GLU A C 1
ATOM 1612 O O . GLU A 1 218 ? 7.830 1.128 3.410 1.00 73.81 218 GLU A O 1
ATOM 1617 N N . LYS A 1 219 ? 9.257 0.051 4.781 1.00 79.56 219 LYS A N 1
ATOM 1618 C CA . LYS A 1 219 ? 8.265 -0.251 5.810 1.00 79.56 219 LYS A CA 1
ATOM 1619 C C . LYS A 1 219 ? 8.141 0.937 6.749 1.00 79.56 219 LYS A C 1
ATOM 1621 O O . LYS A 1 219 ? 9.143 1.391 7.298 1.00 79.56 219 LYS A O 1
ATOM 1626 N N . THR A 1 220 ? 6.917 1.399 6.951 1.00 85.81 220 THR A N 1
ATOM 1627 C CA . THR A 1 220 ? 6.565 2.380 7.973 1.00 85.81 220 THR A CA 1
ATOM 1628 C C . THR A 1 220 ? 5.666 1.704 8.994 1.00 85.81 220 THR A C 1
ATOM 1630 O O . THR A 1 220 ? 4.572 1.255 8.657 1.00 85.81 220 THR A O 1
ATOM 1633 N N . GLU A 1 221 ? 6.137 1.639 10.234 1.00 91.94 221 GLU A N 1
ATOM 1634 C CA . GLU A 1 221 ? 5.331 1.222 11.379 1.00 91.94 221 GLU A CA 1
ATOM 1635 C C . GLU A 1 221 ? 4.514 2.418 11.878 1.00 91.94 221 GLU A C 1
ATOM 1637 O O . GLU A 1 221 ? 5.031 3.533 12.014 1.00 91.94 221 GLU A O 1
ATOM 1642 N N . LEU A 1 222 ? 3.228 2.188 12.119 1.00 95.19 222 LEU A N 1
ATOM 1643 C CA . LEU A 1 222 ? 2.284 3.183 12.603 1.00 95.19 222 LEU A CA 1
ATOM 1644 C C . LEU A 1 222 ? 1.593 2.650 13.852 1.00 95.19 222 LEU A C 1
ATOM 1646 O O . LEU A 1 222 ? 1.042 1.553 13.832 1.00 95.19 222 LEU A O 1
ATOM 1650 N N . ASP A 1 223 ? 1.563 3.466 14.901 1.00 96.50 223 ASP A N 1
ATOM 1651 C CA . ASP A 1 223 ? 0.884 3.152 16.153 1.00 96.50 223 ASP A CA 1
ATOM 1652 C C . ASP A 1 223 ? -0.113 4.256 16.501 1.00 96.50 223 ASP A C 1
ATOM 1654 O O . ASP A 1 223 ? 0.220 5.447 16.486 1.00 96.50 223 ASP A O 1
ATOM 1658 N N . VAL A 1 224 ? -1.334 3.867 16.864 1.00 97.56 224 VAL A N 1
ATOM 1659 C CA . VAL A 1 224 ? -2.328 4.777 17.442 1.00 97.56 224 VAL A CA 1
ATOM 1660 C C . VAL A 1 224 ? -2.946 4.159 18.688 1.00 97.56 224 VAL A C 1
ATOM 1662 O O . VAL A 1 224 ? -3.142 2.949 18.780 1.00 97.56 224 VAL A O 1
ATOM 1665 N N . GLU A 1 225 ? -3.247 5.007 19.664 1.00 97.06 225 GLU A N 1
ATOM 1666 C CA . GLU A 1 225 ? -3.853 4.615 20.931 1.00 97.06 225 GLU A CA 1
ATOM 1667 C C . GLU A 1 225 ? -5.243 5.249 21.059 1.00 97.06 225 GLU A C 1
ATOM 1669 O O . GLU A 1 225 ? -5.431 6.429 20.750 1.00 97.06 225 GLU A O 1
ATOM 1674 N N . GLY A 1 226 ? -6.208 4.455 21.516 1.00 96.88 226 GLY A N 1
ATOM 1675 C CA . GLY A 1 226 ? -7.539 4.892 21.913 1.00 96.88 226 GLY A CA 1
ATOM 1676 C C . GLY A 1 226 ? -7.805 4.549 23.371 1.00 96.88 226 GLY A C 1
ATOM 1677 O O . GLY A 1 226 ? -7.425 3.480 23.845 1.00 96.88 226 GLY A O 1
ATOM 1678 N N . THR A 1 227 ? -8.476 5.442 24.089 1.00 97.44 227 THR A N 1
ATOM 1679 C CA . THR A 1 227 ? -8.807 5.232 25.505 1.00 97.44 227 THR A CA 1
ATOM 1680 C C . THR A 1 227 ? -10.300 5.028 25.695 1.00 97.44 227 THR A C 1
ATOM 1682 O O . THR A 1 227 ? -11.116 5.679 25.043 1.00 97.44 227 THR A O 1
ATOM 1685 N N . VAL A 1 228 ? -10.674 4.178 26.637 1.00 97.12 228 VAL A N 1
ATOM 1686 C CA . VAL A 1 228 ? -12.063 3.993 27.043 1.00 97.12 228 VAL A CA 1
ATOM 1687 C C . VAL A 1 228 ? -12.180 4.149 28.553 1.00 97.12 228 VAL A C 1
ATOM 1689 O O . VAL A 1 228 ? -11.356 3.620 29.290 1.00 97.12 228 VAL A O 1
ATOM 1692 N N . ASP A 1 229 ? -13.188 4.875 29.024 1.00 97.19 229 ASP A N 1
ATOM 1693 C CA . ASP A 1 229 ? -13.502 4.984 30.449 1.00 97.19 229 ASP A CA 1
ATOM 1694 C C . ASP A 1 229 ? -14.974 4.678 30.724 1.00 97.19 229 ASP A C 1
ATOM 1696 O O . ASP A 1 229 ? -15.849 4.863 29.875 1.00 97.19 229 ASP A O 1
ATOM 1700 N N . TRP A 1 230 ? -15.266 4.165 31.915 1.00 96.94 230 TRP A N 1
ATOM 1701 C CA . TRP A 1 230 ? -16.638 3.886 32.307 1.00 96.94 230 TRP A CA 1
ATOM 1702 C C . TRP A 1 230 ? -16.888 4.056 33.792 1.00 96.94 230 TRP A C 1
ATOM 1704 O O . TRP A 1 230 ? -16.040 3.828 34.657 1.00 96.94 230 TRP A O 1
ATOM 1714 N N . THR A 1 231 ? -18.130 4.408 34.098 1.00 95.69 231 THR A N 1
ATOM 1715 C CA . THR A 1 231 ? -18.641 4.405 35.466 1.00 95.69 231 THR A CA 1
ATOM 1716 C C . THR A 1 231 ? -19.320 3.078 35.793 1.00 95.69 231 THR A C 1
ATOM 1718 O O . THR A 1 231 ? -19.909 2.444 34.918 1.00 95.69 231 THR A O 1
ATOM 1721 N N . ALA A 1 232 ? -19.285 2.677 37.066 1.00 91.69 232 ALA A N 1
ATOM 1722 C CA . ALA A 1 232 ? -20.015 1.507 37.554 1.00 91.69 232 ALA A CA 1
ATOM 1723 C C . ALA A 1 232 ? -21.525 1.632 37.285 1.00 91.69 232 ALA A C 1
ATOM 1725 O O . ALA A 1 232 ? -22.082 2.733 37.335 1.00 91.69 232 ALA A O 1
ATOM 1726 N N . ALA A 1 233 ? -22.189 0.497 37.058 1.00 85.44 233 ALA A N 1
ATOM 1727 C CA . ALA A 1 233 ? -23.624 0.465 36.818 1.00 85.44 233 ALA A CA 1
ATOM 1728 C C . ALA A 1 233 ? -24.391 0.997 38.047 1.00 85.44 233 ALA A C 1
ATOM 1730 O O . ALA A 1 233 ? -24.007 0.723 39.194 1.00 85.44 233 ALA A O 1
ATOM 1731 N N . PRO A 1 234 ? -25.494 1.744 37.852 1.00 76.31 234 PRO A N 1
ATOM 1732 C CA . PRO A 1 234 ? -26.310 2.208 38.963 1.00 76.31 234 PRO A CA 1
ATOM 1733 C C . PRO A 1 234 ? -26.849 1.007 39.747 1.00 76.31 234 PRO A C 1
ATOM 1735 O O . PRO A 1 234 ? -27.546 0.149 39.212 1.00 76.31 234 PRO A O 1
ATOM 1738 N N . THR A 1 235 ? -26.541 0.945 41.044 1.00 73.75 235 THR A N 1
ATOM 1739 C CA . THR A 1 235 ? -27.079 -0.100 41.917 1.00 73.75 235 THR A CA 1
ATOM 1740 C C . THR A 1 235 ? -28.588 0.096 42.040 1.00 73.75 235 THR A C 1
ATOM 1742 O O . THR A 1 235 ? -29.036 1.093 42.616 1.00 73.75 235 THR A O 1
ATOM 1745 N N . GLU A 1 236 ? -29.389 -0.841 41.523 1.00 67.56 236 GLU A N 1
ATOM 1746 C CA . GLU A 1 236 ? -30.831 -0.812 41.761 1.00 67.56 236 GLU A CA 1
ATOM 1747 C C . GLU A 1 236 ? -31.078 -0.868 43.271 1.00 67.56 236 GLU A C 1
ATOM 1749 O O . GLU A 1 236 ? -30.793 -1.857 43.950 1.00 67.56 236 GLU A O 1
ATOM 1754 N N . THR A 1 237 ? -31.579 0.236 43.829 1.00 63.47 237 THR A N 1
ATOM 1755 C CA . THR A 1 237 ? -32.009 0.258 45.225 1.00 63.47 237 THR A CA 1
ATOM 1756 C C . THR A 1 237 ? -33.203 -0.686 45.322 1.00 63.47 237 THR A C 1
ATOM 1758 O O . THR A 1 237 ? -34.191 -0.447 44.621 1.00 63.47 237 THR A O 1
ATOM 1761 N N . PRO A 1 238 ? -33.162 -1.747 46.151 1.00 68.12 238 PRO A N 1
ATOM 1762 C CA . PRO A 1 238 ? -34.272 -2.680 46.232 1.00 68.12 238 PRO A CA 1
ATOM 1763 C C . PRO A 1 238 ? -35.533 -1.901 46.602 1.00 68.12 238 PRO A C 1
ATOM 1765 O O . PRO A 1 238 ? -35.591 -1.238 47.642 1.00 68.12 238 PRO A O 1
ATOM 1768 N N . THR A 1 239 ? -36.539 -1.962 45.728 1.00 66.88 239 THR A N 1
ATOM 1769 C CA . THR A 1 239 ? -37.870 -1.439 46.042 1.00 66.88 239 THR A CA 1
ATOM 1770 C C . THR A 1 239 ? -38.325 -2.144 47.320 1.00 66.88 239 THR A C 1
ATOM 1772 O O . THR A 1 239 ? -38.299 -3.377 47.351 1.00 66.88 239 THR A O 1
ATOM 1775 N N . PRO A 1 240 ? -38.693 -1.418 48.393 1.00 67.81 240 PRO A N 1
ATOM 1776 C CA . PRO A 1 240 ? -39.095 -2.059 49.634 1.00 67.81 240 PRO A CA 1
ATOM 1777 C C . PRO A 1 240 ? -40.279 -2.976 49.339 1.00 67.81 240 PRO A C 1
ATOM 1779 O O . PRO A 1 240 ? -41.325 -2.514 48.878 1.00 67.81 240 PRO A O 1
ATOM 1782 N N . THR A 1 241 ? -40.105 -4.274 49.591 1.00 68.62 241 THR A N 1
ATOM 1783 C CA . THR A 1 241 ? -41.183 -5.259 49.512 1.00 68.62 241 THR A CA 1
ATOM 1784 C C . THR A 1 241 ? -42.373 -4.716 50.308 1.00 68.62 241 THR A C 1
ATOM 1786 O O . THR A 1 241 ? -42.188 -4.400 51.491 1.00 68.62 241 THR A O 1
ATOM 1789 N N . PRO A 1 242 ? -43.571 -4.550 49.709 1.00 69.25 242 PRO A N 1
ATOM 1790 C CA . PRO A 1 242 ? -44.733 -4.090 50.453 1.00 69.25 242 PRO A CA 1
ATOM 1791 C C . PRO A 1 242 ? -44.920 -4.990 51.673 1.00 69.25 242 PRO A C 1
ATOM 1793 O O . PRO A 1 242 ? -45.051 -6.206 51.557 1.00 69.25 242 PRO A O 1
ATOM 1796 N N . THR A 1 243 ? -44.862 -4.386 52.860 1.00 64.81 243 THR A N 1
ATOM 1797 C CA . THR A 1 243 ? -45.129 -5.087 54.114 1.00 64.81 243 THR A CA 1
ATOM 1798 C C . THR A 1 243 ? -46.573 -5.561 54.060 1.00 64.81 243 THR A C 1
ATOM 1800 O O . THR A 1 243 ? -47.490 -4.735 54.036 1.00 64.81 243 THR A O 1
ATOM 1803 N N . GLU A 1 244 ? -46.780 -6.878 54.004 1.00 64.81 244 GLU A N 1
ATOM 1804 C CA . GLU A 1 244 ? -48.118 -7.450 54.095 1.00 64.81 244 GLU A CA 1
ATOM 1805 C C . GLU A 1 244 ? -48.775 -6.944 55.381 1.00 64.81 244 GLU A C 1
ATOM 1807 O O . GLU A 1 244 ? -48.291 -7.156 56.494 1.00 64.81 244 GLU A O 1
ATOM 1812 N N . THR A 1 245 ? -49.868 -6.201 55.219 1.00 61.72 245 THR A N 1
ATOM 1813 C CA . THR A 1 245 ? -50.691 -5.769 56.345 1.00 61.72 245 THR A CA 1
ATOM 1814 C C . THR A 1 245 ? -51.318 -7.026 56.951 1.00 61.72 245 THR A C 1
ATOM 1816 O O . THR A 1 245 ? -51.955 -7.775 56.207 1.00 61.72 245 THR A O 1
ATOM 1819 N N . PRO A 1 246 ? -51.157 -7.304 58.261 1.00 62.84 246 PRO A N 1
ATOM 1820 C CA . PRO A 1 246 ? -51.707 -8.511 58.863 1.00 62.84 246 PRO A CA 1
ATOM 1821 C C . PRO A 1 246 ? -53.222 -8.568 58.646 1.00 62.84 246 PRO A C 1
ATOM 1823 O O . PRO A 1 246 ? -53.972 -7.703 59.103 1.00 62.84 246 PRO A O 1
ATOM 1826 N N . THR A 1 247 ? -53.660 -9.600 57.925 1.00 59.72 247 THR A N 1
ATOM 1827 C CA . THR A 1 247 ? -55.075 -9.926 57.732 1.00 59.72 247 THR A CA 1
ATOM 1828 C C . THR A 1 247 ? -55.689 -10.250 59.101 1.00 59.72 247 THR A C 1
ATOM 1830 O O . THR A 1 247 ? -55.117 -11.066 59.828 1.00 59.72 247 THR A O 1
ATOM 1833 N N . PRO A 1 248 ? -56.817 -9.631 59.503 1.00 57.88 248 PRO A N 1
ATOM 1834 C CA . PRO A 1 248 ? -57.428 -9.904 60.798 1.00 57.88 248 PRO A CA 1
ATOM 1835 C C . PRO A 1 248 ? -57.917 -11.355 60.874 1.00 57.88 248 PRO A C 1
ATOM 1837 O O . PRO A 1 248 ? -58.664 -11.830 60.019 1.00 57.88 248 PRO A O 1
ATOM 1840 N N . THR A 1 249 ? -57.489 -12.041 61.931 1.00 50.28 249 THR A N 1
ATOM 1841 C CA . THR A 1 249 ? -57.855 -13.411 62.296 1.00 50.28 249 THR A CA 1
ATOM 1842 C C . THR A 1 249 ? -59.382 -13.570 62.393 1.00 50.28 249 THR A C 1
ATOM 1844 O O . THR A 1 249 ? -60.008 -12.827 63.156 1.00 50.28 249 THR A O 1
ATOM 1847 N N . PRO A 1 250 ? -60.016 -14.518 61.675 1.00 56.53 250 PRO A N 1
ATOM 1848 C CA . PRO A 1 250 ? -61.441 -14.780 61.840 1.00 56.53 250 PRO A CA 1
ATOM 1849 C C . PRO A 1 250 ? -61.727 -15.422 63.207 1.00 56.53 250 PRO A C 1
ATOM 1851 O O . PRO A 1 250 ? -61.049 -16.352 63.637 1.00 56.53 250 PRO A O 1
ATOM 1854 N N . SER A 1 251 ? -62.745 -14.891 63.886 1.00 48.91 251 SER A N 1
ATOM 1855 C CA . SER A 1 251 ? -63.269 -15.370 65.168 1.00 48.91 251 SER A CA 1
ATOM 1856 C C . SER A 1 251 ? -63.993 -16.706 64.997 1.00 48.91 251 SER A C 1
ATOM 1858 O O . SER A 1 251 ? -64.890 -16.829 64.163 1.00 48.91 251 SER A O 1
ATOM 1860 N N . GLU A 1 252 ? -63.643 -17.685 65.828 1.00 51.72 252 GLU A N 1
ATOM 1861 C CA . GLU A 1 252 ? -64.284 -18.998 65.852 1.00 51.72 252 GLU A CA 1
ATOM 1862 C C . GLU A 1 252 ? -65.742 -18.922 66.321 1.00 51.72 252 GLU A C 1
ATOM 1864 O O . GLU A 1 252 ? -66.073 -18.219 67.277 1.00 51.72 252 GLU A O 1
ATOM 1869 N N . THR A 1 253 ? -66.616 -19.684 65.663 1.00 48.19 253 THR A N 1
ATOM 1870 C CA . THR A 1 253 ? -67.973 -19.994 66.138 1.00 48.19 253 THR A CA 1
ATOM 1871 C C . THR A 1 253 ? -68.161 -21.515 66.056 1.00 48.19 253 THR A C 1
ATOM 1873 O O . THR A 1 253 ? -67.893 -22.071 64.990 1.00 48.19 253 THR A O 1
ATOM 1876 N N . PRO A 1 254 ? -68.580 -22.216 67.131 1.00 59.25 254 PRO A N 1
ATOM 1877 C CA . PRO A 1 254 ? -68.710 -23.673 67.119 1.00 59.25 254 PRO A CA 1
ATOM 1878 C C . PRO A 1 254 ? -70.142 -24.164 66.822 1.00 59.25 254 PRO A C 1
ATOM 1880 O O . PRO A 1 254 ? -71.108 -23.429 67.029 1.00 59.25 254 PRO A O 1
ATOM 1883 N N . SER A 1 255 ? -70.230 -25.473 66.517 1.00 46.94 255 SER A N 1
ATOM 1884 C CA . SER A 1 255 ? -71.402 -26.382 66.638 1.00 46.94 255 SER A CA 1
ATOM 1885 C C . SER A 1 255 ? -72.397 -26.402 65.446 1.00 46.94 255 SER A C 1
ATOM 1887 O O . SER A 1 255 ? -72.783 -25.346 64.971 1.00 46.94 255 SER A O 1
ATOM 1889 N N . GLU A 1 256 ? -72.893 -27.518 64.874 1.00 42.38 256 GLU A N 1
ATOM 1890 C CA . GLU A 1 256 ? -72.984 -28.946 65.254 1.00 42.38 256 GLU A CA 1
ATOM 1891 C C . GLU A 1 256 ? -72.981 -29.919 64.036 1.00 42.38 256 GLU A C 1
ATOM 1893 O O . GLU A 1 256 ? -73.215 -29.540 62.893 1.00 42.38 256 GLU A O 1
ATOM 1898 N N . SER A 1 257 ? -72.724 -31.194 64.365 1.00 47.97 257 SER A N 1
ATOM 1899 C CA . SER A 1 257 ? -72.754 -32.491 63.635 1.00 47.97 257 SER A CA 1
ATOM 1900 C C . SER A 1 257 ? -74.199 -32.975 63.279 1.00 47.97 257 SER A C 1
ATOM 1902 O O . SER A 1 257 ? -75.118 -32.234 63.625 1.00 47.97 257 SER A O 1
ATOM 1904 N N . PRO A 1 258 ? -74.529 -34.211 62.779 1.00 64.44 258 PRO A N 1
ATOM 1905 C CA . PRO A 1 258 ? -73.788 -35.290 62.061 1.00 64.44 258 PRO A CA 1
ATOM 1906 C C . PRO A 1 258 ? -74.486 -35.914 60.789 1.00 64.44 258 PRO A C 1
ATOM 1908 O O . PRO A 1 258 ? -75.704 -36.027 60.765 1.00 64.44 258 PRO A O 1
ATOM 1911 N N . THR A 1 259 ? -73.683 -36.540 59.885 1.00 45.28 259 THR A N 1
ATOM 1912 C CA . THR A 1 259 ? -73.822 -37.928 59.278 1.00 45.28 259 THR A CA 1
ATOM 1913 C C . THR A 1 259 ? -74.994 -38.255 58.289 1.00 45.28 259 THR A C 1
ATOM 1915 O O . THR A 1 259 ? -76.017 -37.588 58.392 1.00 45.28 259 THR A O 1
ATOM 1918 N N . PRO A 1 260 ? -74.978 -39.290 57.377 1.00 58.38 260 PRO A N 1
ATOM 1919 C CA . PRO A 1 260 ? -73.954 -40.280 56.926 1.00 58.38 260 PRO A CA 1
ATOM 1920 C C . PRO A 1 260 ? -73.686 -40.436 55.388 1.00 58.38 260 PRO A C 1
ATOM 1922 O O . PRO A 1 260 ? -74.540 -40.179 54.546 1.00 58.38 260 PRO A O 1
ATOM 1925 N N . THR A 1 261 ? -72.493 -40.983 55.087 1.00 51.84 261 THR A N 1
ATOM 1926 C CA . THR A 1 261 ? -72.041 -42.081 54.160 1.00 51.84 261 THR A CA 1
ATOM 1927 C C . THR A 1 261 ? -73.149 -42.915 53.455 1.00 51.84 261 THR A C 1
ATOM 1929 O O . THR A 1 261 ? -74.187 -43.086 54.093 1.00 51.84 261 THR A O 1
ATOM 1932 N N . PRO A 1 262 ? -72.991 -43.554 52.253 1.00 60.22 262 PRO A N 1
ATOM 1933 C CA . PRO A 1 262 ? -71.800 -44.256 51.706 1.00 60.22 262 PRO A CA 1
ATOM 1934 C C . PRO A 1 262 ? -71.587 -44.058 50.169 1.00 60.22 262 PRO A C 1
ATOM 1936 O O . PRO A 1 262 ? -72.327 -43.310 49.549 1.00 60.22 262 PRO A O 1
ATOM 1939 N N . THR A 1 263 ? -70.627 -44.611 49.410 1.00 46.81 263 THR A N 1
ATOM 1940 C CA . THR A 1 263 ? -69.902 -45.907 49.384 1.00 46.81 263 THR A CA 1
ATOM 1941 C C . THR A 1 263 ? -68.786 -45.794 48.286 1.00 46.81 263 THR A C 1
ATOM 1943 O O . THR A 1 263 ? -68.745 -44.777 47.596 1.00 46.81 263 THR A O 1
ATOM 1946 N N . PRO A 1 264 ? -67.876 -46.780 48.120 1.00 63.56 264 PRO A N 1
ATOM 1947 C CA . PRO A 1 264 ? -66.499 -46.648 47.622 1.00 63.56 264 PRO A CA 1
ATOM 1948 C C . PRO A 1 264 ? -66.329 -46.898 46.114 1.00 63.56 264 PRO A C 1
ATOM 1950 O O . PRO A 1 264 ? -67.221 -47.441 45.472 1.00 63.56 264 PRO A O 1
ATOM 1953 N N . SER A 1 265 ? -65.127 -46.628 45.594 1.00 44.12 265 SER A N 1
ATOM 1954 C CA . SER A 1 265 ? -64.449 -47.509 44.625 1.00 44.12 265 SER A CA 1
ATOM 1955 C C . SER A 1 265 ? -62.957 -47.138 44.592 1.00 44.12 265 SER A C 1
ATOM 1957 O O . SER A 1 265 ? -62.625 -45.993 44.310 1.00 44.12 265 SER A O 1
ATOM 1959 N N . GLU A 1 266 ? -62.090 -47.982 45.168 1.00 45.31 266 GLU A N 1
ATOM 1960 C CA . GLU A 1 266 ? -61.074 -48.784 44.443 1.00 45.31 266 GLU A CA 1
ATOM 1961 C C . GLU A 1 266 ? -60.058 -47.878 43.705 1.00 45.31 266 GLU A C 1
ATOM 1963 O O . GLU A 1 266 ? -60.386 -47.313 42.671 1.00 45.31 266 GLU A O 1
ATOM 1968 N N . SER A 1 267 ? -58.911 -47.510 44.295 1.00 44.62 267 SER A N 1
ATOM 1969 C CA . SER A 1 267 ? -57.674 -48.310 44.484 1.00 44.62 267 SER A CA 1
ATOM 1970 C C . SER A 1 267 ? -56.915 -48.582 43.160 1.00 44.62 267 SER A C 1
ATOM 1972 O O . SER A 1 267 ? -57.469 -48.399 42.084 1.00 44.62 267 SER A O 1
ATOM 1974 N N . PRO A 1 268 ? -55.614 -48.902 43.212 1.00 61.59 268 PRO A N 1
ATOM 1975 C CA . PRO A 1 268 ? -54.494 -48.041 42.854 1.00 61.59 268 PRO A CA 1
ATOM 1976 C C . PRO A 1 268 ? -53.892 -48.466 41.500 1.00 61.59 268 PRO A C 1
ATOM 1978 O O . PRO A 1 268 ? -54.350 -49.420 40.885 1.00 61.59 268 PRO A O 1
ATOM 1981 N N . SER A 1 269 ? -52.827 -47.813 41.044 1.00 44.75 269 SER A N 1
ATOM 1982 C CA . SER A 1 269 ? -51.559 -48.524 40.825 1.00 44.75 269 SER A CA 1
ATOM 1983 C C . SER A 1 269 ? -50.539 -47.577 40.214 1.00 44.75 269 SER A C 1
ATOM 1985 O O . SER A 1 269 ? -50.697 -47.071 39.106 1.00 44.75 269 SER A O 1
ATOM 1987 N N . GLU A 1 270 ? -49.449 -47.405 40.948 1.00 54.09 270 GLU A N 1
ATOM 1988 C CA . GLU A 1 270 ? -48.150 -47.069 40.389 1.00 54.09 270 GLU A CA 1
ATOM 1989 C C . GLU A 1 270 ? -47.731 -48.111 39.348 1.00 54.09 270 GLU A C 1
ATOM 1991 O O . GLU A 1 270 ? -48.209 -49.245 39.403 1.00 54.09 270 GLU A O 1
ATOM 1996 N N . THR A 1 271 ? -46.785 -47.775 38.470 1.00 46.91 271 THR A N 1
ATOM 1997 C CA . THR A 1 271 ? -45.559 -48.575 38.270 1.00 46.91 271 THR A CA 1
ATOM 1998 C C . THR A 1 271 ? -44.533 -47.741 37.472 1.00 46.91 271 THR A C 1
ATOM 2000 O O . THR A 1 271 ? -44.914 -47.054 36.523 1.00 46.91 271 THR A O 1
ATOM 2003 N N . PRO A 1 272 ? -43.245 -47.781 37.862 1.00 60.09 272 PRO A N 1
ATOM 2004 C CA . PRO A 1 272 ? -42.133 -47.029 37.273 1.00 60.09 272 PRO A CA 1
ATOM 2005 C C . PRO A 1 272 ? -41.541 -47.724 36.036 1.00 60.09 272 PRO A C 1
ATOM 2007 O O . PRO A 1 272 ? -41.758 -48.914 35.837 1.00 60.09 272 PRO A O 1
ATOM 2010 N N . SER A 1 273 ? -40.666 -47.040 35.292 1.00 44.94 273 SER A N 1
ATOM 2011 C CA . SER A 1 273 ? -39.404 -47.664 34.858 1.00 44.94 273 SER A CA 1
ATOM 2012 C C . SER A 1 273 ? -38.396 -46.621 34.388 1.00 44.94 273 SER A C 1
ATOM 2014 O O . SER A 1 273 ? -38.637 -45.879 33.441 1.00 44.94 273 SER A O 1
ATOM 2016 N N . GLN A 1 274 ? -37.241 -46.609 35.047 1.00 45.97 274 GLN A N 1
ATOM 2017 C CA . GLN A 1 274 ? -36.006 -46.066 34.500 1.00 45.97 274 GLN A CA 1
ATOM 2018 C C . GLN A 1 274 ? -35.371 -47.064 33.518 1.00 45.97 274 GLN A C 1
ATOM 2020 O O . GLN A 1 274 ? -35.680 -48.259 33.545 1.00 45.97 274 GLN A O 1
ATOM 2025 N N . SER A 1 275 ? -34.337 -46.555 32.842 1.00 42.47 275 SER A N 1
ATOM 2026 C CA . SER A 1 275 ? -33.057 -47.223 32.554 1.00 42.47 275 SER A CA 1
ATOM 2027 C C . SER A 1 275 ? -32.828 -47.696 31.107 1.00 42.47 275 SER A C 1
ATOM 2029 O O . SER A 1 275 ? -33.774 -47.814 30.334 1.00 42.47 275 SER A O 1
ATOM 2031 N N . PRO A 1 276 ? -31.554 -47.837 30.691 1.00 61.06 276 PRO A N 1
ATOM 2032 C CA . PRO A 1 276 ? -30.920 -47.026 29.653 1.00 61.06 276 PRO A CA 1
ATOM 2033 C C . PRO A 1 276 ? -30.536 -47.932 28.471 1.00 61.06 276 PRO A C 1
ATOM 2035 O O . PRO A 1 276 ? -30.863 -49.115 28.487 1.00 61.06 276 PRO A O 1
ATOM 2038 N N . THR A 1 277 ? -29.811 -47.425 27.471 1.00 39.59 277 THR A N 1
ATOM 2039 C CA . THR A 1 277 ? -28.585 -48.069 26.943 1.00 39.59 277 THR A CA 1
ATOM 2040 C C . THR A 1 277 ? -27.991 -47.206 25.818 1.00 39.59 277 THR A C 1
ATOM 2042 O O . THR A 1 277 ? -28.714 -46.844 24.891 1.00 39.59 277 THR A O 1
ATOM 2045 N N . PRO A 1 278 ? -26.686 -46.885 25.880 1.00 56.38 278 PRO A N 1
ATOM 2046 C CA . PRO A 1 278 ? -25.911 -46.353 24.767 1.00 56.38 278 PRO A CA 1
ATOM 2047 C C . PRO A 1 278 ? -25.448 -47.493 23.850 1.00 56.38 278 PRO A C 1
ATOM 2049 O O . PRO A 1 278 ? -25.208 -48.609 24.309 1.00 56.38 278 PRO A O 1
ATOM 2052 N N . SER A 1 279 ? -25.221 -47.212 22.570 1.00 37.03 279 SER A N 1
ATOM 2053 C CA . SER A 1 279 ? -24.323 -48.049 21.776 1.00 37.03 279 SER A CA 1
ATOM 2054 C C . SER A 1 279 ? -23.580 -47.204 20.739 1.00 37.03 279 SER A C 1
ATOM 2056 O O . SER A 1 279 ? -24.231 -46.450 20.013 1.00 37.03 279 SER A O 1
ATOM 2058 N N . PRO A 1 280 ? -22.238 -47.291 20.704 1.00 46.00 280 PRO A N 1
ATOM 2059 C CA . PRO A 1 280 ? -21.398 -46.635 19.716 1.00 46.00 280 PRO A CA 1
ATOM 2060 C C . PRO A 1 280 ? -21.403 -47.443 18.412 1.00 46.00 280 PRO A C 1
ATOM 2062 O O . PRO A 1 280 ? -21.501 -48.669 18.429 1.00 46.00 280 PRO A O 1
ATOM 2065 N N . SER A 1 281 ? -21.274 -46.764 17.277 1.00 40.44 281 SER A N 1
ATOM 2066 C CA . SER A 1 281 ? -20.823 -47.396 16.037 1.00 40.44 281 SER A CA 1
ATOM 2067 C C . SER A 1 281 ? -19.480 -46.801 15.664 1.00 40.44 281 SER A C 1
ATOM 2069 O O . SER A 1 281 ? -19.385 -45.627 15.320 1.00 40.44 281 SER A O 1
ATOM 2071 N N . ASP A 1 282 ? -18.465 -47.644 15.797 1.00 37.81 282 ASP A N 1
ATOM 2072 C CA . ASP A 1 282 ? -17.166 -47.512 15.163 1.00 37.81 282 ASP A CA 1
ATOM 2073 C C . ASP A 1 282 ? -17.254 -47.762 13.648 1.00 37.81 282 ASP A C 1
ATOM 2075 O O . ASP A 1 282 ? -18.182 -48.411 13.153 1.00 37.81 282 ASP A O 1
ATOM 2079 N N . THR A 1 283 ? -16.146 -47.398 12.996 1.00 42.78 283 THR A N 1
ATOM 2080 C CA . THR A 1 283 ? -15.543 -47.908 11.746 1.00 42.78 283 THR A CA 1
ATOM 2081 C C . THR A 1 283 ? -15.698 -47.081 10.451 1.00 42.78 283 THR A C 1
ATOM 2083 O O . THR A 1 283 ? -16.696 -46.389 10.280 1.00 42.78 283 THR A O 1
ATOM 2086 N N . PRO A 1 284 ? -14.649 -47.072 9.593 1.00 46.72 284 PRO A N 1
ATOM 2087 C CA . PRO A 1 284 ? -13.843 -45.875 9.306 1.00 46.72 284 PRO A CA 1
ATOM 2088 C C . PRO A 1 284 ? -13.671 -45.613 7.794 1.00 46.72 284 PRO A C 1
ATOM 2090 O O . PRO A 1 284 ? -13.889 -46.512 7.002 1.00 46.72 284 PRO A O 1
ATOM 2093 N N . ASP A 1 285 ? -13.192 -44.430 7.412 1.00 38.72 285 ASP A N 1
ATOM 2094 C CA . ASP A 1 285 ? -12.540 -44.150 6.115 1.00 38.72 285 ASP A CA 1
ATOM 2095 C C . ASP A 1 285 ? -11.695 -42.876 6.348 1.00 38.72 285 ASP A C 1
ATOM 2097 O O . ASP A 1 285 ? -12.210 -41.871 6.833 1.00 38.72 285 ASP A O 1
ATOM 2101 N N . GLU A 1 286 ? -10.362 -42.957 6.415 1.00 41.66 286 GLU A N 1
ATOM 2102 C CA . GLU A 1 286 ? -9.436 -42.831 5.273 1.00 41.66 286 GLU A CA 1
ATOM 2103 C C . GLU A 1 286 ? -9.708 -41.589 4.407 1.00 41.66 286 GLU A C 1
ATOM 2105 O O . GLU A 1 286 ? -10.460 -41.662 3.447 1.00 41.66 286 GLU A O 1
ATOM 2110 N N . ASP A 1 287 ? -9.072 -40.458 4.746 1.00 40.50 287 ASP A N 1
ATOM 2111 C CA . ASP A 1 287 ? -8.144 -39.767 3.831 1.00 40.50 287 ASP A CA 1
ATOM 2112 C C . ASP A 1 287 ? -7.380 -38.656 4.586 1.00 40.50 287 ASP A C 1
ATOM 2114 O O . ASP A 1 287 ? -7.962 -37.683 5.068 1.00 40.50 287 ASP A O 1
ATOM 2118 N N . LEU A 1 288 ? -6.063 -38.811 4.725 1.00 45.91 288 LEU A N 1
ATOM 2119 C CA . LEU A 1 288 ? -5.142 -37.748 5.139 1.00 45.91 288 LEU A CA 1
ATOM 2120 C C . LEU A 1 288 ? -4.125 -37.563 4.007 1.00 45.91 288 LEU A C 1
ATOM 2122 O O . LEU A 1 288 ? -3.663 -38.562 3.455 1.00 45.91 288 LEU A O 1
ATOM 2126 N N . PRO A 1 289 ? -3.731 -36.322 3.676 1.00 44.03 289 PRO A N 1
ATOM 2127 C CA . PRO A 1 289 ? -2.824 -36.069 2.567 1.00 44.03 289 PRO A CA 1
ATOM 2128 C C . PRO A 1 289 ? -1.394 -36.545 2.857 1.00 44.03 289 PRO A C 1
ATOM 2130 O O . PRO A 1 289 ? -0.772 -36.179 3.856 1.00 44.03 289 PRO A O 1
ATOM 2133 N N . ASP A 1 290 ? -0.873 -37.329 1.916 1.00 42.09 290 ASP A N 1
ATOM 2134 C CA . ASP A 1 290 ? 0.525 -37.725 1.779 1.00 42.09 290 ASP A CA 1
ATOM 2135 C C . ASP A 1 290 ? 1.341 -36.569 1.174 1.00 42.09 290 ASP A C 1
ATOM 2137 O O . ASP A 1 290 ? 1.275 -36.287 -0.024 1.00 42.09 290 ASP A O 1
ATOM 2141 N N . THR A 1 291 ? 2.109 -35.872 2.012 1.00 52.00 291 THR A N 1
ATOM 2142 C CA . THR A 1 291 ? 3.132 -34.899 1.592 1.00 52.00 291 THR A CA 1
ATOM 2143 C C . THR A 1 291 ? 4.505 -35.300 2.134 1.00 52.00 291 THR A C 1
ATOM 2145 O O . THR A 1 291 ? 5.198 -34.543 2.809 1.00 52.00 291 THR A O 1
ATOM 2148 N N . GLY A 1 292 ? 4.925 -36.531 1.833 1.00 37.53 292 GLY A N 1
ATOM 2149 C CA . GLY A 1 292 ? 6.263 -37.040 2.137 1.00 37.53 292 GLY A CA 1
ATOM 2150 C C . GLY A 1 292 ? 7.207 -37.009 0.934 1.00 37.53 292 GLY A C 1
ATOM 2151 O O . GLY A 1 292 ? 7.433 -38.033 0.294 1.00 37.53 292 GLY A O 1
ATOM 2152 N N . ALA A 1 293 ? 7.817 -35.857 0.639 1.00 44.16 293 ALA A N 1
ATOM 2153 C CA . ALA A 1 293 ? 8.899 -35.763 -0.342 1.00 44.16 293 ALA A CA 1
ATOM 2154 C C . ALA A 1 293 ? 10.104 -36.630 0.083 1.00 44.16 293 ALA A C 1
ATOM 2156 O O . ALA A 1 293 ? 10.765 -36.386 1.092 1.00 44.16 293 ALA A O 1
ATOM 2157 N N . SER A 1 294 ? 10.400 -37.664 -0.703 1.00 47.12 294 SER A N 1
ATOM 2158 C CA . SER A 1 294 ? 11.525 -38.578 -0.495 1.00 47.12 294 SER A CA 1
ATOM 2159 C C . SER A 1 294 ? 12.888 -37.876 -0.695 1.00 47.12 294 SER A C 1
ATOM 2161 O O . SER A 1 294 ? 13.129 -37.335 -1.777 1.00 47.12 294 SER A O 1
ATOM 2163 N N . PRO A 1 295 ? 13.835 -37.938 0.266 1.00 44.25 295 PRO A N 1
ATOM 2164 C CA . PRO A 1 295 ? 15.127 -37.234 0.198 1.00 44.25 295 PRO A CA 1
ATOM 2165 C C . PRO A 1 295 ? 16.187 -37.904 -0.700 1.00 44.25 295 PRO A C 1
ATOM 2167 O O . PRO A 1 295 ? 17.331 -37.457 -0.767 1.00 44.25 295 PRO A O 1
ATOM 2170 N N . THR A 1 296 ? 15.851 -38.979 -1.411 1.00 43.84 296 THR A N 1
ATOM 2171 C CA . THR A 1 296 ? 16.821 -39.783 -2.173 1.00 43.84 296 THR A CA 1
ATOM 2172 C C . THR A 1 296 ? 17.172 -39.231 -3.559 1.00 43.84 296 THR A C 1
ATOM 2174 O O . THR A 1 296 ? 18.140 -39.705 -4.150 1.00 43.84 296 THR A O 1
ATOM 2177 N N . LEU A 1 297 ? 16.466 -38.213 -4.069 1.00 43.84 297 LEU A N 1
ATOM 2178 C CA . LEU A 1 297 ? 16.739 -37.629 -5.396 1.00 43.84 297 LEU A CA 1
ATOM 2179 C C . LEU A 1 297 ? 17.736 -36.447 -5.371 1.00 43.84 297 LEU A C 1
ATOM 2181 O O . LEU A 1 297 ? 18.349 -36.132 -6.389 1.00 43.84 297 LEU A O 1
ATOM 2185 N N . LEU A 1 298 ? 17.962 -35.808 -4.216 1.00 44.00 298 LEU A N 1
ATOM 2186 C CA . LEU A 1 298 ? 18.824 -34.615 -4.119 1.00 44.00 298 LEU A CA 1
ATOM 2187 C C . LEU A 1 298 ? 20.331 -34.924 -4.077 1.00 44.00 298 LEU A C 1
ATOM 2189 O O . LEU A 1 298 ? 21.150 -34.039 -4.320 1.00 44.00 298 LEU A O 1
ATOM 2193 N N . LEU A 1 299 ? 20.730 -36.178 -3.840 1.00 40.44 299 LEU A N 1
ATOM 2194 C CA . LEU A 1 299 ? 22.151 -36.546 -3.775 1.00 40.44 299 LEU A CA 1
ATOM 2195 C C . LEU A 1 299 ? 22.787 -36.873 -5.136 1.00 40.44 299 LEU A C 1
ATOM 2197 O O . LEU A 1 299 ? 24.013 -36.885 -5.237 1.00 40.44 299 LEU A O 1
ATOM 2201 N N . THR A 1 300 ? 22.008 -37.079 -6.203 1.00 45.53 300 THR A N 1
ATOM 2202 C CA . THR A 1 300 ? 22.565 -37.366 -7.541 1.00 45.53 300 THR A CA 1
ATOM 2203 C C . THR A 1 300 ? 22.850 -36.111 -8.368 1.00 45.53 300 THR A C 1
ATOM 2205 O O . THR A 1 300 ? 23.750 -36.137 -9.204 1.00 45.53 300 THR A O 1
ATOM 2208 N N . ILE A 1 301 ? 22.165 -34.992 -8.106 1.00 48.06 301 ILE A N 1
ATOM 2209 C CA . ILE A 1 301 ? 22.394 -33.721 -8.823 1.00 48.06 301 ILE A CA 1
ATOM 2210 C C . ILE A 1 301 ? 23.670 -33.021 -8.314 1.00 48.06 301 ILE A C 1
ATOM 2212 O O . ILE A 1 301 ? 24.431 -32.455 -9.101 1.00 48.06 301 ILE A O 1
ATOM 2216 N N . GLY A 1 302 ? 23.987 -33.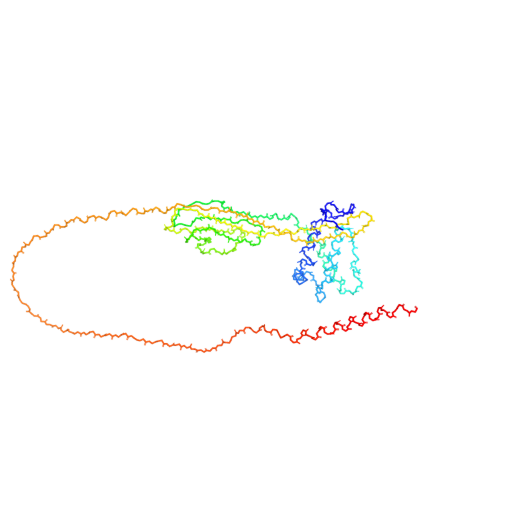151 -7.019 1.00 40.47 302 GLY A N 1
ATOM 2217 C CA . GLY A 1 302 ? 25.169 -32.522 -6.413 1.00 40.47 302 GLY A CA 1
ATOM 2218 C C . GLY A 1 302 ? 26.518 -33.038 -6.936 1.00 40.47 302 GLY A C 1
ATOM 2219 O O . GLY A 1 302 ? 27.467 -32.264 -7.056 1.00 40.47 302 GLY A O 1
ATOM 2220 N N . LEU A 1 303 ? 26.626 -34.320 -7.311 1.00 47.69 303 LEU A N 1
ATOM 2221 C CA . LEU A 1 303 ? 27.896 -34.887 -7.792 1.00 47.69 303 LEU A CA 1
ATOM 2222 C C . LEU A 1 303 ? 28.210 -34.501 -9.254 1.00 47.69 303 LEU A C 1
ATOM 2224 O O . LEU A 1 303 ? 29.379 -34.440 -9.639 1.00 47.69 303 LEU A O 1
ATOM 2228 N N . GLY A 1 304 ? 27.183 -34.207 -10.061 1.00 46.12 304 GLY A N 1
ATOM 2229 C CA . GLY A 1 304 ? 27.336 -33.812 -11.467 1.00 46.12 304 GLY A CA 1
ATOM 2230 C C . GLY A 1 304 ? 27.926 -32.408 -11.645 1.00 46.12 304 GLY A C 1
ATOM 2231 O O . GLY A 1 304 ? 28.794 -32.202 -12.496 1.00 46.12 304 GLY A O 1
ATOM 2232 N N . LEU A 1 305 ? 27.530 -31.455 -10.794 1.00 50.72 305 LEU A N 1
ATOM 2233 C CA . LEU A 1 305 ? 27.983 -30.059 -10.879 1.00 50.72 305 LEU A CA 1
ATOM 2234 C C . LEU A 1 305 ? 29.456 -29.876 -10.468 1.00 50.72 305 LEU A C 1
ATOM 2236 O O . LEU A 1 305 ? 30.167 -29.055 -11.050 1.00 50.72 305 LEU A O 1
ATOM 2240 N N . VAL A 1 306 ? 29.965 -30.698 -9.543 1.00 53.28 306 VAL A N 1
ATOM 2241 C CA . VAL A 1 306 ? 31.378 -30.642 -9.119 1.00 53.28 306 VAL A CA 1
ATOM 2242 C C . VAL A 1 306 ? 32.323 -31.158 -10.218 1.00 53.28 306 VAL A C 1
ATOM 2244 O O . VAL A 1 306 ? 33.412 -30.612 -10.410 1.00 53.28 306 VAL A O 1
ATOM 2247 N N . ALA A 1 307 ? 31.903 -32.157 -11.001 1.00 52.09 307 ALA A N 1
ATOM 2248 C CA . ALA A 1 307 ? 32.700 -32.677 -12.115 1.00 52.09 307 ALA A CA 1
ATOM 2249 C C . ALA A 1 307 ? 32.785 -31.688 -13.298 1.00 52.09 307 ALA A C 1
ATOM 2251 O O . ALA A 1 307 ? 33.851 -31.544 -13.905 1.00 52.09 307 ALA A O 1
ATOM 2252 N N . ALA A 1 308 ? 31.702 -30.956 -13.588 1.00 52.25 308 ALA A N 1
ATOM 2253 C CA . ALA A 1 308 ? 31.673 -29.936 -14.640 1.00 52.25 308 ALA A CA 1
ATOM 2254 C C . ALA A 1 308 ? 32.558 -28.718 -14.304 1.00 52.25 308 ALA A C 1
ATOM 2256 O O . ALA A 1 308 ? 33.312 -28.242 -15.159 1.00 52.25 308 ALA A O 1
ATOM 2257 N N . ALA A 1 309 ? 32.560 -28.273 -13.041 1.00 51.47 309 ALA A N 1
ATOM 2258 C CA . ALA A 1 309 ? 33.423 -27.186 -12.576 1.00 51.47 309 ALA A CA 1
ATOM 2259 C C . ALA A 1 309 ? 34.921 -27.549 -12.660 1.00 51.47 309 ALA A C 1
ATOM 2261 O O . ALA A 1 309 ? 35.735 -26.750 -13.128 1.00 51.47 309 ALA A O 1
ATOM 2262 N N . ALA A 1 310 ? 35.299 -28.781 -12.297 1.00 55.81 310 ALA A N 1
ATOM 2263 C CA . ALA A 1 310 ? 36.686 -29.240 -12.393 1.00 55.81 310 ALA A CA 1
ATOM 2264 C C . ALA A 1 310 ? 37.186 -29.349 -13.851 1.00 55.81 310 ALA A C 1
ATOM 2266 O O . ALA A 1 310 ? 38.354 -29.061 -14.127 1.00 55.81 310 ALA A O 1
ATOM 2267 N N . PHE A 1 311 ? 36.315 -29.715 -14.799 1.00 62.31 311 PHE A N 1
ATOM 2268 C CA . PHE A 1 311 ? 36.659 -29.788 -16.224 1.00 62.31 311 PHE A CA 1
ATOM 2269 C C . PHE A 1 311 ? 36.862 -28.396 -16.852 1.00 62.31 311 PHE A C 1
ATOM 2271 O O . PHE A 1 311 ? 37.820 -28.190 -17.603 1.00 62.31 311 PHE A O 1
ATOM 2278 N N . LEU A 1 312 ? 36.031 -27.413 -16.487 1.00 57.22 312 LEU A N 1
ATOM 2279 C CA . LEU A 1 312 ? 36.146 -26.034 -16.975 1.00 57.22 312 LEU A CA 1
ATOM 2280 C C . LEU A 1 312 ? 37.365 -25.297 -16.398 1.00 57.22 312 LEU A C 1
ATOM 2282 O O . LEU A 1 312 ? 38.061 -24.598 -17.141 1.00 57.22 312 LEU A O 1
ATOM 2286 N N . LEU A 1 313 ? 37.716 -25.518 -15.123 1.00 57.59 313 LEU A N 1
ATOM 2287 C CA . LEU A 1 313 ? 38.953 -24.959 -14.561 1.00 57.59 313 LEU A CA 1
ATOM 2288 C C . LEU A 1 313 ? 40.211 -25.554 -15.209 1.00 57.59 313 LEU A C 1
ATOM 2290 O O . LEU A 1 313 ? 41.181 -24.830 -15.437 1.00 57.59 313 LEU A O 1
ATOM 2294 N N . ARG A 1 314 ? 40.209 -26.841 -15.576 1.00 61.03 314 ARG A N 1
ATOM 2295 C CA . ARG A 1 314 ? 41.371 -27.468 -16.226 1.00 61.03 314 ARG A CA 1
ATOM 2296 C C . ARG A 1 314 ? 41.616 -26.927 -17.639 1.00 61.03 314 ARG A C 1
ATOM 2298 O O . ARG A 1 314 ? 42.767 -26.816 -18.056 1.00 61.03 314 ARG A O 1
ATOM 2305 N N . ARG A 1 315 ? 40.555 -26.525 -18.350 1.00 62.75 315 ARG A N 1
ATOM 2306 C CA . ARG A 1 315 ? 40.645 -25.923 -19.691 1.00 62.75 315 ARG A CA 1
ATOM 2307 C C . ARG A 1 315 ? 41.161 -24.477 -19.660 1.00 62.75 315 ARG A C 1
ATOM 2309 O O . ARG A 1 315 ? 41.849 -24.067 -20.588 1.00 62.75 315 ARG A O 1
ATOM 2316 N N . ARG A 1 316 ? 40.914 -23.739 -18.571 1.00 55.34 316 ARG A N 1
ATOM 2317 C CA . ARG A 1 316 ? 41.400 -22.359 -18.369 1.00 55.34 316 ARG A CA 1
ATOM 2318 C C . ARG A 1 316 ? 42.910 -22.263 -18.114 1.00 55.34 316 ARG A C 1
ATOM 2320 O O . ARG A 1 316 ? 43.508 -21.254 -18.466 1.00 55.34 316 ARG A O 1
ATOM 2327 N N . PHE A 1 317 ? 43.536 -23.288 -17.534 1.00 55.06 317 PHE A N 1
ATOM 2328 C CA . PHE A 1 317 ? 44.975 -23.262 -17.217 1.00 55.06 317 PHE A CA 1
ATOM 2329 C C . PHE A 1 317 ? 45.873 -23.953 -18.254 1.00 55.06 317 PHE A C 1
ATOM 2331 O O . PHE A 1 317 ? 47.081 -23.741 -18.237 1.00 55.06 317 PHE A O 1
ATOM 2338 N N . ALA A 1 318 ? 45.310 -24.736 -19.180 1.00 52.22 318 ALA A N 1
ATOM 2339 C CA . ALA A 1 318 ? 46.076 -25.396 -20.242 1.00 52.22 318 ALA A CA 1
ATOM 2340 C C . ALA A 1 318 ? 46.277 -24.530 -21.506 1.00 52.22 318 ALA A C 1
ATOM 2342 O O . ALA A 1 318 ? 47.057 -24.905 -22.370 1.00 52.22 318 ALA A O 1
ATOM 2343 N N . GLY A 1 319 ? 45.600 -23.380 -21.620 1.00 50.94 319 GLY A N 1
ATOM 2344 C CA . GLY A 1 319 ? 45.713 -22.466 -22.768 1.00 50.94 319 GLY A CA 1
ATOM 2345 C C . GLY A 1 319 ? 46.744 -21.341 -22.618 1.00 50.94 319 GLY A C 1
ATOM 2346 O O . GLY A 1 319 ? 46.765 -20.443 -23.449 1.00 50.94 319 GLY A O 1
ATOM 2347 N N . ALA A 1 320 ? 47.558 -21.347 -21.557 1.00 51.59 320 ALA A N 1
ATOM 2348 C CA . ALA A 1 320 ? 48.527 -20.284 -21.254 1.00 51.59 320 ALA A CA 1
ATOM 2349 C C . ALA A 1 320 ? 49.997 -20.694 -21.485 1.00 51.59 320 ALA A C 1
ATOM 2351 O O . ALA A 1 320 ? 50.906 -20.045 -20.971 1.00 51.59 320 ALA A O 1
ATOM 2352 N N . ALA A 1 321 ? 50.241 -21.771 -22.232 1.00 47.38 321 ALA A N 1
ATOM 2353 C CA . ALA A 1 321 ? 51.583 -22.184 -22.619 1.00 47.38 321 ALA A CA 1
ATOM 2354 C C . ALA A 1 321 ? 51.586 -22.701 -24.061 1.00 47.38 321 ALA A C 1
ATOM 2356 O O . ALA A 1 321 ? 51.528 -23.906 -24.272 1.00 47.38 321 ALA A O 1
ATOM 2357 N N . GLU A 1 322 ? 51.625 -21.774 -25.017 1.00 41.66 322 GLU A N 1
ATOM 2358 C CA . GLU A 1 322 ? 52.398 -21.844 -26.269 1.00 41.66 322 GLU A CA 1
ATOM 2359 C C . GLU A 1 322 ? 52.474 -20.451 -26.907 1.00 41.66 322 GLU A C 1
ATOM 2361 O O . GLU A 1 322 ? 51.452 -19.727 -26.878 1.00 41.66 322 GLU A O 1
#

pLDDT: mean 80.03, std 18.96, range [37.03, 97.56]

Foldseek 3Di:
DDWDDQVVPPDPPWLRVVCVLLLLQLQCQFPPNAPQVRNCVVCVPPADADVGDDPVLRVLLSVQLNCCRGHVDDADLCCRDPDDPRSSRSSSRSNCVSNDPVRPGPPDFDDWDWDKPPQEWEEAAQDWTDKIWIAGPFQKKFKDKDDPPPKAKAFPVRHGDDRIDGHRGIITIHGHLQDAWDKMKMKIKGKDWDQDWIWDFDPDPVDGDDIDIDGDTDIDIDMGMGMYTYHHHDDPDPDPDPDPDDDDDDDDDDDDDDDDDDDDDDDDDDDDDDDDDDDDDDDDDDDDDDPDDDPVPVVVVVVVVVVVVVVVVVVVPVPPDD

Radius of gyration: 40.05 Å; chains: 1; bounding box: 126×66×102 Å

Secondary structure (DSSP, 8-state):
-EEE-GGG-SSTT-TTGGGHHHHHHHHHSSTTTS-HHHHHHHTTTT---SSS--HHHHHHHHHHHHHHHHH-----TTS-SSS-HHHHHHHHHHHHHHHSTT-----SPPPP-EEEESSEEEEETTSEEEEEEEEESSS-EEEEEE--TT-EEEETTSSBPPSEE-TT-EEEEE--TTPPSEEEEEEEEEEEEEEEEEEEE-S-TTS-PPPEEEEEEEEEEEEEEEEEEEEPPP--PPPPPP-PPPPPPPPP------------------------------------------TTSHHHHHHHHHHHHHHHHHHHHTTS--

InterPro domains:
  IPR013552 Thioester domain [PF08341] (18-103)
  IPR023849 TQXA domain [TIGR03934] (22-73)

Organism: NCBI:txid2293569

Sequence (322 aa):
MIEVPWDAYPVPDAPFTANADRILWVLQHSYPVTSTADIEAALDGVVAFNDGLSEQEAITATQAAVWSFSDAVQPNLDDFTREGDDVDADVRALFEYLTGEDNTGIGEQPTPALSLEPSSLSGEAGTVIGPFTVSTTADTVDVTADLPEGVELVDGDGAPLGDQLADSATFGVHVPADAEAGDGTVRLHAEAHLNIGRLFVSDTDEIRTQSLILAQSEKTELDVEGTVDWTAAPTETPTPTPTETPTPTPSETPSESPTPTPTPSESPSETPSQSPTPSPSDTPDEDLPDTGASPTLLLTIGLGLVAAAAFLLRRRFAGAAE